Protein AF-A0A945CFK1-F1 (afdb_monomer_lite)

Foldseek 3Di:
DDAFDPVLVVLQVVQLVDKDFQAWLQDPVRHVCNVQLVVLLVQLLVCLPPNFPLQQVLLLLLLVVLCVVQFPLDLVRSLVLLVLFWDFPDPVLSVVSSVVSPVCVPPVPDPVNSVVNSVSPVNGIAGDPPDLSNCSNPPSSVVSVVLSCQSDRPPPQIETEMETECPRRDPVSCVSCLVVLPQWADDQRYIYGPVVLVVLQVVCQVVPPDQPAGTPRGLVSLVVQLRSQLNVVVVVVSDDSSSSNSSSSSSSCNGRNCSSVVSSNVVSD

Sequence (269 aa):
MNPPTVQALAEFESFAADTRILYDHTSPQGGEYGAVFERIREGLEQVGRDGCGCFSVCAVTAFREVLLDYVPADPSRHIQLLGQLGDFTHQDTKEAFERWLGSVHVDRGNPCLRREEESILATCWHPHPGSLLDYLFNDPAEVGRLLAERLRPGNGHSLRLIGHSLTGVPAAALRPFVDSLTVAYVRGADIHLLAPVLPVLEEWEADAVFIEGCAPVSLLGALLIHELTEMVLEESKIWDFLEAHIIACTLERCLKGHMLHVAVEDFFL

Secondary structure (DSSP, 8-state):
--PPPHHHHHHHHHH---EEEEEETTSTT--TTHHHHHHHHHHHHHHHHH--TTHHHHHHHHHHHHHHHHS-S-HHHHHHHHHHHEEES-HHHHHHHHHHHHHHTT-TT-HHHHHHHHHHHHHHEEEPTTSHHHHHHH-HHHHHHHHHHHHSTTSS---EEEEE--TT--HHHHHHHHHHT-SEEEETTEEEEETTHHHHHHHHHHH-S---SSS---HHHHHHHHHHHHHHHHHHT-S-HHHHHHHHHHHHHHHHTTHHHHHHHHHH-

pLDDT: mean 82.94, std 10.2, range [51.25, 94.56]

Radius of gyration: 18.73 Å; chains: 1; bounding box: 53×38×52 Å

Structure (mmCIF, N/CA/C/O backbone):
data_AF-A0A945CFK1-F1
#
_entry.id   AF-A0A945CFK1-F1
#
loop_
_atom_site.group_PDB
_atom_site.id
_atom_site.type_symbol
_atom_site.label_atom_id
_atom_site.label_alt_id
_atom_site.label_comp_id
_atom_site.label_asym_id
_atom_site.label_entity_id
_atom_site.label_seq_id
_atom_site.pdbx_PDB_ins_code
_atom_site.Cartn_x
_atom_site.Cartn_y
_atom_site.Cartn_z
_atom_site.occupancy
_atom_site.B_iso_or_equiv
_atom_site.auth_seq_id
_atom_site.auth_comp_id
_atom_site.auth_asym_id
_atom_site.auth_atom_id
_atom_site.pdbx_PDB_model_num
ATOM 1 N N . MET A 1 1 ? 11.785 -2.593 5.146 1.00 57.94 1 MET A N 1
ATOM 2 C CA . MET A 1 1 ? 11.275 -3.243 6.380 1.00 57.94 1 MET A CA 1
ATOM 3 C C . MET A 1 1 ? 10.363 -4.392 5.994 1.00 57.94 1 MET A C 1
ATOM 5 O O . MET A 1 1 ? 9.890 -4.386 4.868 1.00 57.94 1 MET A O 1
ATOM 9 N N . ASN A 1 2 ? 10.155 -5.380 6.866 1.00 66.44 2 ASN A N 1
ATOM 10 C CA . ASN A 1 2 ? 9.241 -6.492 6.582 1.00 66.44 2 ASN A CA 1
ATOM 11 C C . ASN A 1 2 ? 7.960 -6.296 7.390 1.00 66.44 2 ASN A C 1
ATOM 13 O O . ASN A 1 2 ? 8.098 -6.014 8.578 1.00 66.44 2 ASN A O 1
ATOM 17 N N . PRO A 1 3 ? 6.766 -6.490 6.810 1.00 71.44 3 PRO A N 1
ATOM 18 C CA . PRO A 1 3 ? 5.505 -6.441 7.555 1.00 71.44 3 PRO A CA 1
ATOM 19 C C . PRO A 1 3 ? 5.510 -7.424 8.744 1.00 71.44 3 PRO A C 1
ATOM 21 O O . PRO A 1 3 ? 6.261 -8.414 8.743 1.00 71.44 3 PRO A O 1
ATOM 24 N N . PRO A 1 4 ? 4.622 -7.240 9.731 1.00 85.44 4 PRO A N 1
ATOM 25 C CA . PRO A 1 4 ? 4.389 -8.240 10.757 1.00 85.44 4 PRO A CA 1
ATOM 26 C C . PRO A 1 4 ? 3.953 -9.573 10.134 1.00 85.44 4 PRO A C 1
ATOM 28 O O . PRO A 1 4 ? 3.155 -9.629 9.201 1.00 85.44 4 PRO A O 1
ATOM 31 N N . THR A 1 5 ? 4.461 -10.681 10.672 1.00 88.00 5 THR A N 1
ATOM 32 C CA . THR A 1 5 ? 4.047 -12.018 10.221 1.00 88.00 5 THR A CA 1
ATOM 33 C C . THR A 1 5 ? 2.607 -12.328 10.636 1.00 88.00 5 THR A C 1
ATOM 35 O O . THR A 1 5 ? 2.121 -11.812 11.639 1.00 88.00 5 THR A O 1
ATOM 38 N N . VAL A 1 6 ? 1.955 -13.279 9.958 1.00 87.00 6 VAL A N 1
ATOM 39 C CA . VAL A 1 6 ? 0.620 -13.783 10.350 1.00 87.00 6 VAL A CA 1
ATOM 40 C C . VAL A 1 6 ? 0.571 -14.211 11.824 1.00 87.00 6 VAL A C 1
ATOM 42 O O . VAL A 1 6 ? -0.427 -13.986 12.506 1.00 87.00 6 VAL A O 1
ATOM 45 N N . GLN A 1 7 ? 1.655 -14.801 12.338 1.00 90.06 7 GLN A N 1
ATOM 46 C CA . GLN A 1 7 ? 1.752 -15.175 13.748 1.00 90.06 7 GLN A CA 1
ATOM 47 C C . GLN A 1 7 ? 1.779 -13.944 14.663 1.00 90.06 7 GLN A C 1
ATOM 49 O O . GLN A 1 7 ? 1.073 -13.929 15.668 1.00 90.06 7 GLN A O 1
ATOM 54 N N . ALA A 1 8 ? 2.556 -12.919 14.306 1.00 90.69 8 ALA A N 1
ATOM 55 C CA . ALA A 1 8 ? 2.616 -11.665 15.052 1.00 90.69 8 ALA A CA 1
ATOM 56 C C . ALA A 1 8 ? 1.263 -10.938 15.063 1.00 90.69 8 ALA A C 1
ATOM 58 O O . ALA A 1 8 ? 0.840 -10.462 16.113 1.00 90.69 8 ALA A O 1
ATOM 59 N N . LEU A 1 9 ? 0.557 -10.910 13.926 1.00 91.31 9 LEU A N 1
ATOM 60 C CA . LEU A 1 9 ? -0.789 -10.338 13.832 1.00 91.31 9 LEU A CA 1
ATOM 61 C C . LEU A 1 9 ? -1.770 -11.070 14.757 1.00 91.31 9 LEU A C 1
ATOM 63 O O . LEU A 1 9 ? -2.476 -10.439 15.538 1.00 91.31 9 LEU A O 1
ATOM 67 N N . ALA A 1 10 ? -1.774 -12.406 14.724 1.00 90.56 10 ALA A N 1
ATOM 68 C CA . ALA A 1 10 ? -2.647 -13.209 15.577 1.00 90.56 10 ALA A CA 1
ATOM 69 C C . ALA A 1 10 ? -2.343 -13.026 17.075 1.00 90.56 10 ALA A C 1
ATOM 71 O O . ALA A 1 10 ? -3.263 -12.972 17.891 1.00 90.56 10 ALA A O 1
ATOM 72 N N . GLU A 1 11 ? -1.062 -12.926 17.440 1.00 91.56 11 GLU A N 1
ATOM 73 C CA . GLU A 1 11 ? -0.645 -12.647 18.813 1.00 91.56 11 GLU A CA 1
ATOM 74 C C . GLU A 1 11 ? -1.126 -11.263 19.258 1.00 91.56 11 GLU A C 1
ATOM 76 O O . GLU A 1 11 ? -1.797 -11.156 20.284 1.00 91.56 11 GLU A O 1
ATOM 81 N N . PHE A 1 12 ? -0.866 -10.224 18.462 1.00 92.00 12 PHE A N 1
ATOM 82 C CA . PHE A 1 12 ? -1.321 -8.863 18.738 1.00 92.00 12 PHE A CA 1
ATOM 83 C C . PHE A 1 12 ? -2.839 -8.784 18.926 1.00 92.00 12 PHE A C 1
ATOM 85 O O . PHE A 1 12 ? -3.305 -8.282 19.949 1.00 92.00 12 PHE A O 1
ATOM 92 N N . GLU A 1 13 ? -3.615 -9.335 17.993 1.00 90.06 13 GLU A N 1
ATOM 93 C CA . GLU A 1 13 ? -5.080 -9.308 18.054 1.00 90.06 13 GLU A CA 1
ATOM 94 C C . GLU A 1 13 ? -5.641 -10.041 19.278 1.00 90.06 13 GLU A C 1
ATOM 96 O O . GLU A 1 13 ? -6.695 -9.671 19.789 1.00 90.06 13 GLU A O 1
ATOM 101 N N . SER A 1 14 ? -4.937 -11.056 19.788 1.00 90.25 14 SER A N 1
ATOM 102 C CA . SER A 1 14 ? -5.347 -11.744 21.017 1.00 90.25 14 SER A CA 1
ATOM 103 C C . SER A 1 14 ? -5.225 -10.863 22.267 1.00 90.25 14 SER A C 1
ATOM 105 O O . SER A 1 14 ? -5.959 -11.069 23.236 1.00 90.25 14 SER A O 1
ATOM 107 N N . PHE A 1 15 ? -4.329 -9.870 22.240 1.00 87.94 15 PHE A N 1
ATOM 108 C CA . PHE A 1 15 ? -4.145 -8.891 23.313 1.00 87.94 15 PHE A CA 1
ATOM 109 C C . PHE A 1 15 ? -4.973 -7.621 23.106 1.00 87.94 15 PHE A C 1
ATOM 111 O O . PHE A 1 15 ? -5.411 -7.023 24.089 1.00 87.94 15 PHE A O 1
ATOM 118 N N . ALA A 1 16 ? -5.212 -7.217 21.857 1.00 82.44 16 ALA A N 1
ATOM 119 C CA . ALA A 1 16 ? -5.990 -6.036 21.485 1.00 82.44 16 ALA A CA 1
ATOM 120 C C . ALA A 1 16 ? -7.508 -6.269 21.654 1.00 82.44 16 ALA A C 1
ATOM 122 O O . ALA A 1 16 ? -8.290 -6.122 20.720 1.00 82.44 16 ALA A O 1
ATOM 123 N N . ALA A 1 17 ? -7.943 -6.651 22.861 1.00 65.00 17 ALA A N 1
ATOM 124 C CA . ALA A 1 17 ? -9.331 -7.014 23.160 1.00 65.00 17 ALA A CA 1
ATOM 125 C C . ALA A 1 17 ? -10.344 -5.877 22.897 1.00 65.00 17 ALA A C 1
ATOM 127 O O . ALA A 1 17 ? -11.513 -6.151 22.623 1.00 65.00 17 ALA A O 1
ATOM 128 N N . ASP A 1 18 ? -9.896 -4.618 22.925 1.00 78.94 18 ASP A N 1
ATOM 129 C CA . ASP A 1 18 ? -10.698 -3.443 22.575 1.00 78.94 18 ASP A CA 1
ATOM 130 C C . ASP A 1 18 ? -10.556 -3.108 21.080 1.00 78.94 18 ASP A C 1
ATOM 132 O O . ASP A 1 18 ? -9.810 -2.205 20.680 1.00 78.94 18 ASP A O 1
ATOM 136 N N . THR A 1 19 ? -11.299 -3.848 20.251 1.00 87.81 19 THR A N 1
ATOM 137 C CA . THR A 1 19 ? -11.482 -3.557 18.820 1.00 87.81 19 THR A CA 1
ATOM 138 C C . THR A 1 19 ? -12.755 -2.757 18.574 1.00 87.81 19 THR A C 1
ATOM 140 O O . THR A 1 19 ? -13.798 -2.986 19.193 1.00 87.81 19 THR A O 1
ATOM 143 N N . ARG A 1 20 ? -12.700 -1.822 17.622 1.00 91.19 20 ARG A N 1
ATOM 144 C CA . ARG A 1 20 ? -13.860 -1.036 17.189 1.00 91.19 20 ARG A CA 1
ATOM 145 C C . ARG A 1 20 ? -13.983 -1.054 15.674 1.00 91.19 20 ARG A C 1
ATOM 147 O O . ARG A 1 20 ? -13.022 -0.770 14.970 1.00 91.19 20 ARG A O 1
ATOM 154 N N . ILE A 1 21 ? -15.185 -1.316 15.167 1.00 91.50 21 ILE A N 1
ATOM 155 C CA . ILE A 1 21 ? -15.490 -1.117 13.746 1.00 91.50 21 ILE A CA 1
ATOM 156 C C . ILE A 1 21 ? -15.621 0.390 13.508 1.00 91.50 21 ILE A C 1
ATOM 158 O O . ILE A 1 21 ? -16.546 1.035 14.005 1.00 91.50 21 ILE A O 1
ATOM 162 N N . LEU A 1 22 ? -14.652 0.948 12.792 1.00 91.44 22 LEU A N 1
ATOM 163 C CA . LEU A 1 22 ? -14.549 2.366 12.452 1.00 91.44 22 LEU A CA 1
ATOM 164 C C . LEU A 1 22 ? -15.285 2.688 11.147 1.00 91.44 22 LEU A C 1
ATOM 166 O O . LEU A 1 22 ? -15.865 3.767 11.013 1.00 91.44 22 LEU A O 1
ATOM 170 N N . TYR A 1 23 ? -15.302 1.726 10.224 1.00 92.44 23 TYR A N 1
ATOM 171 C CA . TYR A 1 23 ? -16.049 1.777 8.973 1.00 92.44 23 TYR A CA 1
ATOM 172 C C . TYR A 1 23 ? -16.624 0.404 8.636 1.00 92.44 23 TYR A C 1
ATOM 174 O O . TYR A 1 23 ? -15.958 -0.611 8.840 1.00 92.44 23 TYR A O 1
ATOM 182 N N . ASP A 1 24 ? -17.839 0.385 8.090 1.00 90.44 24 ASP A N 1
ATOM 183 C CA . ASP A 1 24 ? -18.456 -0.811 7.518 1.00 90.44 24 ASP A CA 1
ATOM 184 C C . ASP A 1 24 ? -19.203 -0.441 6.238 1.00 90.44 24 ASP A C 1
ATOM 186 O O . ASP A 1 24 ? -20.223 0.252 6.273 1.00 90.44 24 ASP A O 1
ATOM 190 N N . HIS A 1 25 ? -18.691 -0.942 5.117 1.00 84.31 25 HIS A N 1
ATOM 191 C CA . HIS A 1 25 ? -19.239 -0.764 3.778 1.00 84.31 25 HIS A CA 1
ATOM 192 C C . HIS A 1 25 ? -20.697 -1.221 3.632 1.00 84.31 25 HIS A C 1
ATOM 194 O O . HIS A 1 25 ? -21.434 -0.720 2.784 1.00 84.31 25 HIS A O 1
ATOM 200 N N . THR A 1 26 ? -21.132 -2.183 4.447 1.00 82.31 26 THR A N 1
ATOM 201 C CA . THR A 1 26 ? -22.491 -2.738 4.392 1.00 82.31 26 THR A CA 1
ATOM 202 C C . THR A 1 26 ? -23.501 -1.925 5.205 1.00 82.31 26 THR A C 1
ATOM 204 O O . THR A 1 26 ? -24.710 -2.139 5.091 1.00 82.31 26 THR A O 1
ATOM 207 N N . SER A 1 27 ? -23.027 -0.971 6.013 1.00 80.44 27 SER A N 1
ATOM 208 C CA . SER A 1 27 ? -23.863 -0.137 6.870 1.00 80.44 27 SER A CA 1
ATOM 209 C C . SER A 1 27 ? -24.257 1.172 6.171 1.00 80.44 27 SER A C 1
ATOM 211 O O . SER A 1 27 ? -23.379 1.893 5.699 1.00 80.44 27 SER A O 1
ATOM 213 N N . PRO A 1 28 ? -25.544 1.577 6.187 1.00 63.44 28 PRO A N 1
ATOM 214 C CA . PRO A 1 28 ? -26.011 2.819 5.557 1.00 63.44 28 PRO A CA 1
ATOM 215 C C . PRO A 1 28 ? -25.351 4.104 6.076 1.00 63.44 28 PRO A C 1
ATOM 217 O O . PRO A 1 28 ? -25.440 5.141 5.429 1.00 63.44 28 PRO A O 1
ATOM 220 N N . GLN A 1 29 ? -24.748 4.061 7.268 1.00 64.50 29 GLN A N 1
ATOM 221 C CA . GLN A 1 29 ? -24.073 5.210 7.878 1.00 64.50 29 GLN A CA 1
ATOM 222 C C . GLN A 1 29 ? -22.547 5.143 7.741 1.00 64.50 29 GLN A C 1
ATOM 224 O O . GLN A 1 29 ? -21.881 6.087 8.147 1.00 64.50 29 GLN A O 1
ATOM 229 N N . GLY A 1 30 ? -21.981 4.040 7.230 1.00 66.38 30 GLY A N 1
ATOM 230 C CA . GLY A 1 30 ? -20.536 3.868 7.040 1.00 66.38 30 GLY A CA 1
ATOM 231 C C . GLY A 1 30 ? -19.682 3.944 8.314 1.00 66.38 30 GLY A C 1
ATOM 232 O O . GLY A 1 30 ? -18.469 3.855 8.222 1.00 66.38 30 GLY A O 1
ATOM 233 N N . GLY A 1 31 ? -20.266 4.104 9.505 1.00 78.50 31 GLY A N 1
ATOM 234 C CA . GLY A 1 31 ? -19.511 4.329 10.742 1.00 78.50 31 GLY A CA 1
ATOM 235 C C . GLY A 1 31 ? -18.872 5.723 10.824 1.00 78.50 31 GLY A C 1
ATOM 236 O O . GLY A 1 31 ? -19.142 6.607 10.016 1.00 78.50 31 GLY A O 1
ATOM 237 N N . GLU A 1 32 ? -18.014 5.928 11.826 1.00 84.94 32 GLU A N 1
ATOM 238 C CA . GLU A 1 32 ? -17.337 7.215 12.084 1.00 84.94 32 GLU A CA 1
ATOM 239 C C . GLU A 1 32 ? -16.444 7.659 10.911 1.00 84.94 32 GLU A C 1
ATOM 241 O O . GLU A 1 32 ? -16.263 8.853 10.684 1.00 84.94 32 GLU A O 1
ATOM 246 N N . TYR A 1 33 ? -15.958 6.704 10.112 1.00 88.31 33 TYR A N 1
ATOM 247 C CA . TYR A 1 33 ? -15.040 6.945 8.997 1.00 88.31 33 TYR A CA 1
ATOM 248 C C . TYR A 1 33 ? -15.729 6.941 7.628 1.00 88.31 33 TYR A C 1
ATOM 250 O O . TYR A 1 33 ? -15.050 7.034 6.606 1.00 88.31 33 TYR A O 1
ATOM 258 N N . GLY A 1 34 ? -17.067 6.907 7.575 1.00 87.69 34 GLY A N 1
ATOM 259 C CA . GLY A 1 34 ? -17.816 6.954 6.313 1.00 87.69 34 GLY A CA 1
ATOM 260 C C . GLY A 1 34 ? -17.422 8.144 5.431 1.00 87.69 34 GLY A C 1
ATOM 261 O O . GLY A 1 34 ? -17.116 7.974 4.255 1.00 87.69 34 GLY A O 1
ATOM 262 N N . ALA A 1 35 ? -17.310 9.340 6.018 1.00 87.94 35 ALA A N 1
ATOM 263 C CA . ALA A 1 35 ? -16.893 10.541 5.291 1.00 87.94 35 ALA A CA 1
ATOM 264 C C . ALA A 1 35 ? -15.437 10.484 4.787 1.00 87.94 35 ALA A C 1
ATOM 266 O O . ALA A 1 35 ? -15.114 11.109 3.779 1.00 87.94 35 ALA A O 1
ATOM 267 N N . VAL A 1 36 ? -14.549 9.753 5.472 1.00 89.38 36 VAL A N 1
ATOM 268 C CA . VAL A 1 36 ? -13.162 9.554 5.020 1.00 89.38 36 VAL A CA 1
ATOM 269 C C . VAL A 1 36 ? -13.152 8.692 3.761 1.00 89.38 36 VAL A C 1
ATOM 271 O O . VAL A 1 36 ? -12.562 9.097 2.763 1.00 89.38 36 VAL A O 1
ATOM 274 N N . PHE A 1 37 ? -13.855 7.558 3.777 1.00 89.88 37 PHE A N 1
ATOM 275 C CA . PHE A 1 37 ? -13.934 6.661 2.622 1.00 89.88 37 PHE A CA 1
ATOM 276 C C . PHE A 1 37 ? -14.648 7.288 1.423 1.00 89.88 37 PHE A C 1
ATOM 278 O O . PHE A 1 37 ? -14.202 7.092 0.294 1.00 89.88 37 PHE A O 1
ATOM 285 N N . GLU A 1 38 ? -15.685 8.101 1.640 1.00 88.94 38 GLU A N 1
ATOM 286 C CA . GLU A 1 38 ? -16.306 8.857 0.546 1.00 88.94 38 GLU A CA 1
ATOM 287 C C . GLU A 1 38 ? -15.331 9.854 -0.090 1.00 88.94 38 GLU A C 1
ATOM 289 O O . GLU A 1 38 ? -15.226 9.899 -1.313 1.00 88.94 38 GLU A O 1
ATOM 294 N N . ARG A 1 39 ? -14.539 10.585 0.709 1.00 89.69 39 ARG A N 1
ATOM 295 C CA . ARG A 1 39 ? -13.503 11.485 0.171 1.00 89.69 39 ARG A CA 1
ATOM 296 C C . ARG A 1 39 ? -12.419 10.739 -0.604 1.00 89.69 39 ARG A C 1
ATOM 298 O O . AR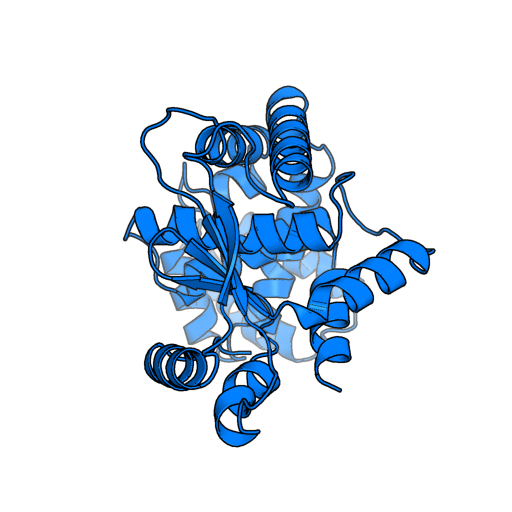G A 1 39 ? -11.989 11.218 -1.650 1.00 89.69 39 ARG A O 1
ATOM 305 N N . ILE A 1 40 ? -11.985 9.574 -0.114 1.00 90.75 40 ILE A N 1
ATOM 306 C CA . ILE A 1 40 ? -11.036 8.711 -0.835 1.00 90.75 40 ILE A CA 1
ATOM 307 C C . ILE A 1 40 ? -11.636 8.299 -2.182 1.00 90.75 40 ILE A C 1
ATOM 309 O O . ILE A 1 40 ? -10.996 8.475 -3.217 1.00 90.75 40 ILE A O 1
ATOM 313 N N . ARG A 1 41 ? -12.880 7.804 -2.185 1.00 90.50 41 ARG A N 1
ATOM 314 C CA . ARG A 1 41 ? -13.587 7.392 -3.403 1.00 90.50 41 ARG A CA 1
ATOM 315 C C . ARG A 1 41 ? -13.699 8.545 -4.398 1.00 90.50 41 ARG A C 1
ATOM 317 O O . ARG A 1 41 ? -13.341 8.370 -5.556 1.00 90.50 41 ARG A O 1
ATOM 324 N N . GLU A 1 42 ? -14.148 9.720 -3.966 1.00 88.19 42 GLU A N 1
ATOM 325 C CA . GLU A 1 42 ? -14.255 10.911 -4.819 1.00 88.19 42 GLU A CA 1
ATOM 326 C C . GLU A 1 42 ? -12.899 11.329 -5.403 1.00 88.19 42 GLU A C 1
ATOM 328 O O . GLU A 1 42 ? -12.816 11.644 -6.593 1.00 88.19 42 GLU A O 1
ATOM 333 N N . GLY A 1 43 ? -11.834 11.286 -4.595 1.00 85.88 43 GLY A N 1
ATOM 334 C CA . GLY A 1 43 ? -10.468 11.562 -5.038 1.00 85.88 43 GLY A CA 1
ATOM 335 C C . GLY A 1 43 ? -9.978 10.569 -6.094 1.00 85.88 43 GLY A C 1
ATOM 336 O O . GLY A 1 43 ? -9.438 10.976 -7.122 1.00 85.88 43 GLY A O 1
ATOM 337 N N . LEU A 1 44 ? -10.224 9.274 -5.892 1.00 87.81 44 LEU A N 1
ATOM 338 C CA . LEU A 1 44 ? -9.881 8.222 -6.853 1.00 87.81 44 LEU A CA 1
ATOM 339 C C . LEU A 1 44 ? -10.704 8.326 -8.143 1.00 87.81 44 LEU A C 1
ATOM 341 O O . LEU A 1 44 ? -10.155 8.194 -9.234 1.00 87.81 44 LEU A O 1
ATOM 345 N N . GLU A 1 45 ? -11.999 8.638 -8.055 1.00 87.12 45 GLU A N 1
ATOM 346 C CA . GLU A 1 45 ? -12.834 8.893 -9.235 1.00 87.12 45 GLU A CA 1
ATOM 347 C C . GLU A 1 45 ? -12.366 10.123 -10.012 1.00 87.12 45 GLU A C 1
ATOM 349 O O . GLU A 1 45 ? -12.453 10.149 -11.238 1.00 87.12 45 GLU A O 1
ATOM 354 N N . GLN A 1 46 ? -11.873 11.145 -9.312 1.00 84.31 46 GLN A N 1
ATOM 355 C CA . GLN A 1 46 ? -11.304 12.333 -9.931 1.00 84.31 46 GLN A CA 1
ATOM 356 C C . GLN A 1 46 ? -10.019 11.995 -10.698 1.00 84.31 46 GLN A C 1
ATOM 358 O O . GLN A 1 46 ? -9.907 12.366 -11.867 1.00 84.31 46 GLN A O 1
ATOM 363 N N . VAL A 1 47 ? -9.109 11.220 -10.096 1.00 81.88 47 VAL A N 1
ATOM 364 C CA . VAL A 1 47 ? -7.939 10.658 -10.799 1.00 81.88 47 VAL A CA 1
ATOM 365 C C . VAL A 1 47 ? -8.389 9.810 -11.995 1.00 81.88 47 VAL A C 1
ATOM 367 O O . VAL A 1 47 ? -7.817 9.918 -13.074 1.00 81.88 47 VAL A O 1
ATOM 370 N N . GLY A 1 48 ? -9.461 9.029 -11.844 1.00 78.44 48 GLY A N 1
ATOM 371 C CA . GLY A 1 48 ? -10.013 8.183 -12.901 1.00 78.44 48 GLY A CA 1
ATOM 372 C C . GLY A 1 48 ? -10.676 8.912 -14.073 1.00 78.44 48 GLY A C 1
ATOM 373 O O . GLY A 1 48 ? -10.839 8.318 -15.142 1.00 78.44 48 GLY A O 1
ATOM 374 N N . ARG A 1 49 ? -11.070 10.180 -13.899 1.00 81.06 49 ARG A N 1
ATOM 375 C CA . ARG A 1 49 ? -11.642 11.021 -14.965 1.00 81.06 49 ARG A CA 1
ATOM 376 C C . ARG A 1 49 ? -10.587 11.851 -15.675 1.00 81.06 49 ARG A C 1
ATOM 378 O O . ARG A 1 49 ? -10.553 11.868 -16.903 1.00 81.06 49 ARG A O 1
ATOM 385 N N . ASP A 1 50 ? -9.751 12.525 -14.896 1.00 76.62 50 ASP A N 1
ATOM 386 C CA . ASP A 1 50 ? -8.897 13.598 -15.407 1.00 76.62 50 ASP A CA 1
ATOM 387 C C . ASP A 1 50 ? -7.433 13.152 -15.546 1.00 76.62 50 ASP A C 1
ATOM 389 O O . ASP A 1 50 ? -6.611 13.863 -16.129 1.00 76.62 50 ASP A O 1
ATOM 393 N N . GLY A 1 51 ? -7.104 11.963 -15.028 1.00 68.38 51 GLY A N 1
ATOM 394 C CA . GLY A 1 51 ? -5.731 11.536 -14.803 1.00 68.38 51 GLY A CA 1
ATOM 395 C C . GLY A 1 51 ? -5.032 12.411 -13.756 1.00 68.38 51 GLY A C 1
ATOM 396 O O . GLY A 1 51 ? -5.580 13.377 -13.227 1.00 68.38 51 GLY A O 1
ATOM 397 N N . CYS A 1 52 ? -3.772 12.100 -13.471 1.00 67.81 52 CYS A N 1
ATOM 398 C CA . CYS A 1 52 ? -2.854 13.052 -12.846 1.00 67.81 52 CYS A CA 1
ATOM 399 C C . CYS A 1 52 ? -1.634 13.130 -13.747 1.00 67.81 52 CYS A C 1
ATOM 401 O O . CYS A 1 52 ? -0.897 12.152 -13.854 1.00 67.81 52 CYS A O 1
ATOM 403 N N . GLY A 1 53 ? -1.389 14.280 -14.383 1.00 57.97 53 GLY A N 1
ATOM 404 C CA . GLY A 1 53 ? -0.196 14.463 -15.231 1.00 57.97 53 GLY A CA 1
ATOM 405 C C . GLY A 1 53 ? 1.130 14.268 -14.476 1.00 57.97 53 GLY A C 1
ATOM 406 O O . GLY A 1 53 ? 2.174 14.041 -15.070 1.00 57.97 53 GLY A O 1
ATOM 407 N N . CYS A 1 54 ? 1.043 14.325 -13.154 1.00 61.06 54 CYS A N 1
ATOM 408 C CA . CYS A 1 54 ? 2.034 14.013 -12.139 1.00 61.06 54 CYS A CA 1
ATOM 409 C C . CYS A 1 54 ? 2.363 12.517 -12.028 1.00 61.06 54 CYS A C 1
ATOM 411 O O . CYS A 1 54 ? 3.518 12.151 -11.851 1.00 61.06 54 CYS A O 1
ATOM 413 N N . PHE A 1 55 ? 1.340 11.656 -12.082 1.00 67.88 55 PHE A N 1
ATOM 414 C CA . PHE A 1 55 ? 1.439 10.277 -11.601 1.00 67.88 55 PHE A CA 1
ATOM 415 C C . PHE A 1 55 ? 2.412 9.442 -12.417 1.00 67.88 55 PHE A C 1
ATOM 417 O O . PHE A 1 55 ? 3.220 8.751 -11.823 1.00 67.88 55 PHE A O 1
ATOM 424 N N . SER A 1 56 ? 2.379 9.514 -13.749 1.00 60.62 56 SER A N 1
ATOM 425 C CA . SER A 1 56 ? 3.227 8.651 -14.582 1.00 60.62 56 SER A CA 1
ATOM 426 C C . SER A 1 56 ? 4.715 8.989 -14.461 1.00 6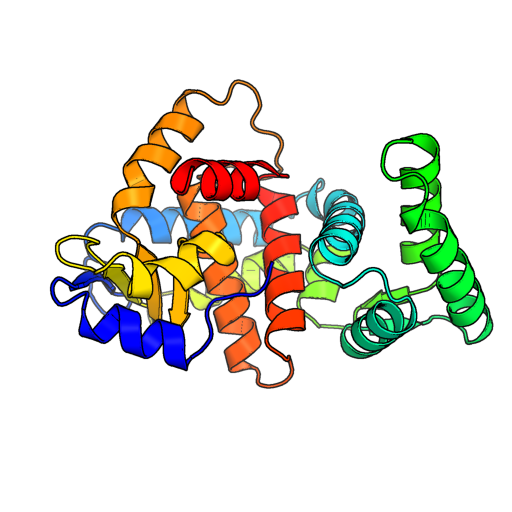0.62 56 SER A C 1
ATOM 428 O O . SER A 1 56 ? 5.551 8.092 -14.387 1.00 60.62 56 SER A O 1
ATOM 430 N N . VAL A 1 57 ? 5.057 10.281 -14.375 1.00 61.62 57 VAL A N 1
ATOM 431 C CA . VAL A 1 57 ? 6.440 10.732 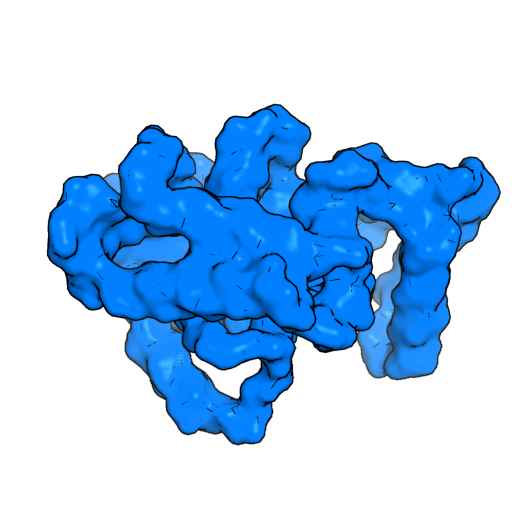-14.141 1.00 61.62 57 VAL A CA 1
ATOM 432 C C . VAL A 1 57 ? 6.881 10.384 -12.718 1.00 61.62 57 VAL A C 1
ATOM 434 O O . VAL A 1 57 ? 8.009 9.942 -12.521 1.00 61.62 57 VAL A O 1
ATOM 437 N N . CYS A 1 58 ? 5.986 10.512 -11.735 1.00 74.12 58 CYS A N 1
ATOM 438 C CA . CYS A 1 58 ? 6.255 10.109 -10.359 1.00 74.12 58 CYS A CA 1
ATOM 439 C C . CYS A 1 58 ? 6.343 8.586 -10.184 1.00 74.12 58 CYS A C 1
ATOM 441 O O . CYS A 1 58 ? 7.087 8.144 -9.318 1.00 74.12 58 CYS A O 1
ATOM 443 N N . ALA A 1 59 ? 5.643 7.781 -10.987 1.00 85.31 59 ALA A N 1
ATOM 444 C CA . ALA A 1 59 ? 5.519 6.340 -10.777 1.00 85.31 59 ALA A CA 1
ATOM 445 C C . ALA A 1 59 ? 6.837 5.594 -10.989 1.00 85.31 59 ALA A C 1
ATOM 447 O O . ALA A 1 59 ? 7.172 4.730 -10.185 1.00 85.31 59 ALA A O 1
ATOM 448 N N . VAL A 1 60 ? 7.618 5.948 -12.016 1.00 86.69 60 VAL A N 1
ATOM 449 C CA . VAL A 1 60 ? 8.925 5.311 -12.261 1.00 86.69 60 VAL A CA 1
ATOM 450 C C . VAL A 1 60 ? 9.916 5.658 -11.149 1.00 86.69 60 VAL A C 1
ATOM 452 O O . VAL A 1 60 ? 10.582 4.768 -10.619 1.00 86.69 60 VAL A O 1
ATOM 455 N N . THR A 1 61 ? 9.987 6.936 -10.762 1.00 85.75 61 THR A N 1
ATOM 456 C CA . THR A 1 61 ? 10.833 7.399 -9.651 1.00 85.75 61 THR A CA 1
ATOM 457 C C . THR A 1 61 ? 10.423 6.740 -8.337 1.00 85.75 61 THR A C 1
ATOM 459 O O . THR A 1 61 ? 11.262 6.142 -7.664 1.00 85.75 61 THR A O 1
ATOM 462 N N . ALA A 1 62 ? 9.128 6.771 -8.009 1.00 87.94 62 ALA A N 1
ATOM 463 C CA . ALA A 1 62 ? 8.576 6.154 -6.811 1.00 87.94 62 ALA A CA 1
ATOM 464 C C . ALA A 1 62 ? 8.873 4.654 -6.780 1.00 87.94 62 ALA A C 1
ATOM 466 O O . ALA A 1 62 ? 9.401 4.162 -5.788 1.00 87.94 62 ALA A O 1
ATOM 467 N N . PHE A 1 63 ? 8.618 3.939 -7.878 1.00 91.12 63 PHE A N 1
ATOM 468 C CA . PHE A 1 63 ? 8.876 2.506 -7.972 1.00 91.12 63 PHE A CA 1
ATOM 469 C C . PHE A 1 63 ? 10.358 2.183 -7.779 1.00 91.12 63 PHE A C 1
ATOM 471 O O . PHE A 1 63 ? 10.690 1.295 -6.996 1.00 91.12 63 PHE A O 1
ATOM 478 N N . ARG A 1 64 ? 11.267 2.934 -8.417 1.00 87.69 64 ARG A N 1
ATOM 479 C CA . ARG A 1 64 ? 12.718 2.789 -8.204 1.00 87.69 64 ARG A CA 1
ATOM 480 C C . ARG A 1 64 ? 13.065 2.933 -6.725 1.00 87.69 64 ARG A C 1
ATOM 482 O O . ARG A 1 64 ? 13.811 2.119 -6.188 1.00 87.69 64 ARG A O 1
ATOM 489 N N . GLU A 1 65 ? 12.585 3.986 -6.078 1.00 86.69 65 GLU A N 1
ATOM 490 C CA . GLU A 1 65 ? 12.898 4.231 -4.672 1.00 86.69 65 GLU A CA 1
ATOM 491 C C . GLU A 1 65 ? 12.323 3.132 -3.775 1.00 86.69 65 GLU A C 1
ATOM 493 O O . GLU A 1 65 ? 13.027 2.649 -2.894 1.00 86.69 65 GLU A O 1
ATOM 498 N N . VAL A 1 66 ? 11.096 2.671 -4.034 1.00 89.69 66 VAL A N 1
ATOM 499 C CA . VAL A 1 66 ? 10.479 1.570 -3.277 1.00 89.69 66 VAL A CA 1
ATOM 500 C C . VAL A 1 66 ? 11.291 0.291 -3.447 1.00 89.69 66 VAL A C 1
ATOM 502 O O . VAL A 1 66 ? 11.612 -0.366 -2.460 1.00 89.69 66 VAL A O 1
ATOM 505 N N . LEU A 1 67 ? 11.697 -0.046 -4.673 1.00 88.19 67 LEU A N 1
ATOM 506 C CA . LEU A 1 67 ? 12.562 -1.201 -4.914 1.00 88.19 67 LEU A CA 1
ATOM 507 C C . LEU A 1 67 ? 13.827 -1.133 -4.054 1.00 88.19 67 LEU A C 1
ATOM 509 O O . LEU A 1 67 ? 14.171 -2.105 -3.391 1.00 88.19 67 LEU A O 1
ATOM 513 N N . LEU A 1 68 ? 14.484 0.024 -4.009 1.00 84.44 68 LEU A N 1
ATOM 514 C CA . LEU A 1 68 ? 15.718 0.199 -3.246 1.00 84.44 68 LEU A CA 1
ATOM 515 C C . LEU A 1 68 ? 15.514 0.201 -1.725 1.00 84.44 68 LEU A C 1
ATOM 517 O O . LEU A 1 68 ? 16.457 -0.115 -0.992 1.00 84.44 68 LEU A O 1
ATOM 521 N N . ASP A 1 69 ? 14.341 0.582 -1.234 1.00 84.00 69 ASP A N 1
ATOM 522 C CA . ASP A 1 69 ? 14.059 0.641 0.203 1.00 84.00 69 ASP A CA 1
ATOM 523 C C . ASP A 1 69 ? 13.603 -0.711 0.766 1.00 84.00 69 ASP A C 1
ATOM 525 O O . ASP A 1 69 ? 13.906 -1.044 1.917 1.00 84.00 69 ASP A O 1
ATOM 529 N N . TYR A 1 70 ? 12.910 -1.517 -0.045 1.00 84.12 70 TYR A N 1
ATOM 530 C CA . TYR A 1 70 ? 12.283 -2.760 0.411 1.00 84.12 70 TYR A CA 1
ATOM 531 C C . TYR A 1 70 ? 12.967 -4.029 -0.092 1.00 84.12 70 TYR A C 1
ATOM 533 O O . TYR A 1 70 ? 12.900 -5.059 0.583 1.00 84.12 70 TYR A O 1
ATOM 541 N N . VAL A 1 71 ? 13.668 -3.986 -1.225 1.00 84.88 71 VAL A N 1
ATOM 542 C CA . VAL A 1 71 ? 14.386 -5.153 -1.743 1.00 84.88 71 VAL A CA 1
ATOM 543 C C . VAL A 1 71 ? 15.824 -5.137 -1.217 1.00 84.88 71 VAL A C 1
ATOM 545 O O . VAL A 1 71 ? 16.517 -4.124 -1.336 1.00 84.88 71 VAL A O 1
ATOM 548 N N . PRO A 1 72 ? 16.326 -6.249 -0.641 1.00 81.69 72 PRO A N 1
ATOM 549 C CA . PRO A 1 72 ? 17.718 -6.335 -0.215 1.00 81.69 72 PRO A CA 1
ATOM 550 C C . PRO A 1 72 ? 18.674 -5.982 -1.352 1.00 81.69 72 PRO A C 1
ATOM 552 O O . PRO A 1 72 ? 18.415 -6.347 -2.497 1.00 81.69 72 PRO A O 1
ATOM 555 N N . ALA A 1 73 ? 19.822 -5.384 -1.020 1.00 77.38 73 ALA A N 1
ATOM 556 C CA . ALA A 1 73 ? 20.891 -4.982 -1.947 1.00 77.38 73 ALA A CA 1
ATOM 557 C C . ALA A 1 73 ? 21.595 -6.146 -2.694 1.00 77.38 73 ALA A C 1
ATOM 559 O O . ALA A 1 73 ? 22.756 -6.042 -3.081 1.00 77.38 73 ALA A O 1
ATOM 560 N N . ASP A 1 74 ? 20.912 -7.275 -2.869 1.00 82.44 74 ASP A N 1
ATOM 561 C CA . ASP A 1 74 ? 21.273 -8.379 -3.743 1.00 82.44 74 ASP A CA 1
ATOM 562 C C . ASP A 1 74 ? 20.660 -8.137 -5.137 1.00 82.44 74 ASP A C 1
ATOM 564 O O . ASP A 1 74 ? 19.427 -8.140 -5.280 1.00 82.44 74 ASP A O 1
ATOM 568 N N . PRO A 1 75 ? 21.487 -7.954 -6.182 1.00 80.81 75 PRO A N 1
ATOM 569 C CA . PRO A 1 75 ? 21.005 -7.796 -7.550 1.00 80.81 75 PRO A CA 1
ATOM 570 C C . PRO A 1 75 ? 20.117 -8.953 -8.018 1.00 80.81 75 PRO A C 1
ATOM 572 O O . PRO A 1 75 ? 19.148 -8.735 -8.741 1.00 80.81 75 PRO A O 1
ATOM 575 N N . SER A 1 76 ? 20.387 -10.178 -7.560 1.00 83.56 76 SER A N 1
ATOM 576 C CA . SER A 1 76 ? 19.621 -11.369 -7.950 1.00 83.56 76 SER A CA 1
ATOM 577 C C . SER A 1 76 ? 18.169 -11.276 -7.483 1.00 83.56 76 SER A C 1
ATOM 579 O O . SER A 1 76 ? 17.259 -11.679 -8.203 1.00 83.56 76 SER A O 1
ATOM 581 N N . ARG A 1 77 ? 17.945 -10.708 -6.290 1.00 85.31 77 ARG A N 1
ATOM 582 C CA . ARG A 1 77 ? 16.606 -10.502 -5.723 1.00 85.31 77 ARG A CA 1
ATOM 583 C C . ARG A 1 77 ? 15.833 -9.425 -6.464 1.00 85.31 77 ARG A C 1
ATOM 585 O O . ARG A 1 77 ? 14.665 -9.637 -6.767 1.00 85.31 77 ARG A O 1
ATOM 592 N N . HIS A 1 78 ? 16.492 -8.324 -6.810 1.00 86.12 78 HIS A N 1
ATOM 593 C CA . HIS A 1 78 ? 15.886 -7.271 -7.622 1.00 86.12 78 HIS A CA 1
ATOM 594 C C . HIS A 1 78 ? 15.470 -7.791 -8.998 1.00 86.12 78 HIS A C 1
ATOM 596 O O . HIS A 1 78 ? 14.348 -7.560 -9.431 1.00 86.12 78 HIS A O 1
ATOM 602 N N . ILE A 1 79 ? 16.348 -8.536 -9.671 1.00 85.50 79 ILE A N 1
ATOM 603 C CA . ILE A 1 79 ? 16.047 -9.144 -10.970 1.00 85.50 79 ILE A CA 1
ATOM 604 C C . ILE A 1 79 ? 14.897 -10.140 -10.880 1.00 85.50 79 ILE A C 1
ATOM 606 O O . ILE A 1 79 ? 14.044 -10.158 -11.765 1.00 85.50 79 ILE A O 1
ATOM 610 N N . GLN A 1 80 ? 14.886 -10.979 -9.842 1.00 88.31 80 GLN A N 1
ATOM 611 C CA . GLN A 1 80 ? 13.808 -11.936 -9.625 1.00 88.31 80 GLN A CA 1
ATOM 612 C C . GLN A 1 80 ? 12.469 -11.209 -9.486 1.00 88.31 80 GLN A C 1
ATOM 614 O O . GLN A 1 80 ? 11.553 -11.511 -10.242 1.00 88.31 80 GLN A O 1
ATOM 619 N N . LEU A 1 81 ? 12.398 -10.220 -8.593 1.00 89.81 81 LEU A N 1
ATOM 620 C CA . LEU A 1 81 ? 11.189 -9.437 -8.356 1.00 89.81 81 LEU A CA 1
ATOM 621 C C . LEU A 1 81 ? 10.733 -8.692 -9.615 1.00 89.81 81 LEU A C 1
ATOM 623 O O . LEU A 1 81 ? 9.561 -8.725 -9.969 1.00 89.81 81 LEU A O 1
ATOM 627 N N . LEU A 1 82 ? 11.651 -8.044 -10.332 1.00 90.38 82 LEU A N 1
ATOM 628 C CA . LEU A 1 82 ? 11.316 -7.364 -11.584 1.00 90.38 82 LEU A CA 1
ATOM 629 C C . LEU A 1 82 ? 10.784 -8.336 -12.634 1.00 90.38 82 LEU A C 1
ATOM 631 O O . LEU A 1 82 ? 9.865 -7.984 -13.360 1.00 90.38 82 LEU A O 1
ATOM 635 N N . GLY A 1 83 ? 11.314 -9.559 -12.691 1.00 89.88 83 GLY A N 1
ATOM 636 C CA . GLY A 1 83 ? 10.779 -10.615 -13.549 1.00 89.88 83 GLY A CA 1
ATOM 637 C C . GLY A 1 83 ? 9.421 -11.167 -13.104 1.00 89.88 83 GLY A C 1
ATOM 638 O O . GLY A 1 83 ? 8.777 -11.849 -13.893 1.00 89.88 83 GLY A O 1
ATOM 639 N N . GLN A 1 84 ? 8.997 -10.916 -11.862 1.00 91.19 84 GLN A N 1
ATOM 640 C CA . GLN A 1 84 ? 7.652 -11.245 -11.375 1.00 91.19 84 GLN A CA 1
ATOM 641 C C . GLN A 1 84 ? 6.655 -10.109 -11.649 1.00 91.19 84 GLN A C 1
ATOM 643 O O . GLN A 1 84 ? 5.487 -10.363 -11.922 1.00 91.19 84 GLN A O 1
ATOM 648 N N . LEU A 1 85 ? 7.114 -8.856 -11.584 1.00 92.69 85 LEU A N 1
ATOM 649 C CA . LEU A 1 85 ? 6.295 -7.657 -11.785 1.00 92.69 85 LEU A CA 1
ATOM 650 C C . LEU A 1 85 ? 6.161 -7.246 -13.262 1.00 92.69 85 LEU A C 1
ATOM 652 O O . LEU A 1 85 ? 5.305 -6.426 -13.605 1.00 92.69 85 LEU A O 1
ATOM 656 N N . GLY A 1 86 ? 7.021 -7.766 -14.136 1.00 93.00 86 GLY A N 1
ATOM 657 C CA . GLY A 1 86 ? 7.110 -7.331 -15.519 1.00 93.00 86 GLY A CA 1
ATOM 658 C C . GLY A 1 86 ? 8.141 -8.084 -16.347 1.00 93.00 86 GLY A C 1
ATOM 659 O O . GLY A 1 86 ? 8.683 -9.113 -15.947 1.00 93.00 86 GLY A O 1
ATOM 660 N N . ASP A 1 87 ? 8.431 -7.532 -17.518 1.00 91.38 87 ASP A N 1
ATOM 661 C CA . ASP A 1 87 ? 9.285 -8.146 -18.523 1.00 91.38 87 ASP A CA 1
ATOM 662 C C . ASP A 1 87 ? 10.452 -7.223 -18.891 1.00 91.38 87 ASP A C 1
ATOM 664 O O . ASP A 1 87 ? 10.323 -6.002 -19.005 1.00 91.38 87 ASP A O 1
ATOM 668 N N . PHE A 1 88 ? 11.623 -7.824 -19.109 1.00 88.81 88 PHE A N 1
ATOM 669 C CA . PHE A 1 88 ? 12.766 -7.117 -19.679 1.00 88.81 88 PHE A CA 1
ATOM 670 C C . PHE A 1 88 ? 12.623 -7.050 -21.199 1.00 88.81 88 PHE A C 1
ATOM 672 O O . PHE A 1 88 ? 12.392 -8.071 -21.848 1.00 88.81 88 PHE A O 1
ATOM 679 N N . THR A 1 89 ? 12.833 -5.864 -21.771 1.00 82.25 89 THR A N 1
ATOM 680 C CA . THR A 1 89 ? 12.649 -5.607 -23.207 1.00 82.25 89 THR A CA 1
ATOM 681 C C . THR A 1 89 ? 13.509 -6.540 -24.070 1.00 82.25 89 THR A C 1
ATOM 683 O O . THR A 1 89 ? 13.039 -7.069 -25.079 1.00 82.25 89 THR A O 1
ATOM 686 N N . HIS A 1 90 ? 14.764 -6.779 -23.667 1.00 75.19 90 HIS A N 1
ATOM 687 C CA . HIS A 1 90 ? 15.703 -7.678 -24.340 1.00 75.19 90 HIS A CA 1
ATOM 688 C C . HIS A 1 90 ? 16.610 -8.411 -23.334 1.00 75.19 90 HIS A C 1
ATOM 690 O O . HIS A 1 90 ? 16.805 -7.982 -22.200 1.00 75.19 90 HIS A O 1
ATOM 696 N N . GLN A 1 91 ? 17.233 -9.518 -23.747 1.00 67.38 91 GLN A N 1
ATOM 697 C CA . GLN A 1 91 ? 18.162 -10.244 -22.871 1.00 67.38 91 GLN A CA 1
ATOM 698 C C . GLN A 1 91 ? 19.401 -9.396 -22.517 1.00 67.38 91 GLN A C 1
ATOM 700 O O . GLN A 1 91 ? 19.808 -9.351 -21.358 1.00 67.38 91 GLN A O 1
ATOM 705 N N . ASP A 1 92 ? 19.916 -8.629 -23.480 1.00 66.06 92 ASP A N 1
ATOM 706 C CA . ASP A 1 92 ? 21.050 -7.717 -23.281 1.00 66.06 92 ASP A CA 1
ATOM 707 C C . ASP A 1 92 ? 20.719 -6.572 -22.299 1.00 66.06 92 ASP A C 1
ATOM 709 O O . ASP A 1 92 ? 21.609 -6.047 -21.622 1.00 66.06 92 ASP A O 1
ATOM 713 N N . THR A 1 93 ? 19.438 -6.188 -22.177 1.00 70.69 93 THR A N 1
ATOM 714 C CA . THR A 1 93 ? 19.005 -5.148 -21.228 1.00 70.69 93 THR A CA 1
ATOM 715 C C . THR A 1 93 ? 18.931 -5.674 -19.801 1.00 70.69 93 THR A C 1
ATOM 717 O O . THR A 1 93 ? 19.209 -4.919 -18.874 1.00 70.69 93 THR A O 1
ATOM 720 N N . LYS A 1 94 ? 18.669 -6.972 -19.602 1.00 73.00 94 LYS A N 1
ATOM 721 C CA . LYS A 1 94 ? 18.759 -7.614 -18.283 1.00 73.00 94 LYS A CA 1
ATOM 722 C C . LYS A 1 94 ? 20.193 -7.600 -17.746 1.00 73.00 94 LYS A C 1
ATOM 724 O O . LYS A 1 94 ? 20.414 -7.203 -16.609 1.00 73.00 94 LYS A O 1
ATOM 729 N N . GLU A 1 95 ? 21.176 -7.952 -18.571 1.00 72.88 95 GLU A N 1
ATOM 730 C CA . GLU A 1 95 ? 22.597 -7.914 -18.183 1.00 72.88 95 GLU A CA 1
ATOM 731 C C . GLU A 1 95 ? 23.101 -6.479 -17.953 1.00 72.88 95 GLU A C 1
ATOM 733 O O . GLU A 1 95 ? 23.966 -6.226 -17.109 1.00 72.88 95 GLU A O 1
ATOM 738 N N . ALA A 1 96 ? 22.578 -5.507 -18.708 1.00 71.19 96 ALA A N 1
ATOM 739 C CA . ALA A 1 96 ? 22.822 -4.089 -18.448 1.00 71.19 96 ALA A CA 1
ATOM 740 C C . ALA A 1 96 ? 22.225 -3.652 -17.101 1.00 71.19 96 ALA A C 1
ATOM 742 O O . ALA A 1 96 ? 22.895 -2.958 -16.336 1.00 71.19 96 ALA A O 1
ATOM 743 N N . PHE A 1 97 ? 21.018 -4.118 -16.784 1.00 74.25 97 PHE A N 1
ATOM 744 C CA . PHE A 1 97 ? 20.337 -3.836 -15.526 1.00 74.25 97 PHE A CA 1
ATOM 745 C C . PHE A 1 97 ? 21.022 -4.494 -14.319 1.00 74.25 97 PHE A C 1
ATOM 747 O O . PHE A 1 97 ? 21.177 -3.865 -13.279 1.00 74.25 97 PHE A O 1
ATOM 754 N N . GLU A 1 98 ? 21.517 -5.726 -14.451 1.00 74.94 98 GLU A N 1
ATOM 755 C CA . GLU A 1 98 ? 22.308 -6.406 -13.412 1.00 74.94 98 GLU A CA 1
ATOM 756 C C . GLU A 1 98 ? 23.585 -5.633 -13.069 1.00 74.94 98 GLU A C 1
ATOM 758 O O . GLU A 1 98 ? 23.900 -5.415 -11.896 1.00 74.94 98 GLU A O 1
ATOM 763 N N . ARG A 1 99 ? 24.304 -5.158 -14.095 1.00 73.62 99 ARG A N 1
ATOM 764 C CA . ARG A 1 99 ? 25.487 -4.304 -13.909 1.00 73.62 99 ARG A CA 1
ATOM 765 C C . ARG A 1 99 ? 25.129 -2.979 -13.237 1.00 73.62 99 ARG A C 1
ATOM 767 O O . ARG A 1 99 ? 25.867 -2.526 -12.367 1.00 73.62 99 ARG A O 1
ATOM 774 N N . TRP A 1 100 ? 23.997 -2.394 -13.617 1.00 73.69 100 TRP A N 1
ATOM 775 C CA . TRP A 1 100 ? 23.465 -1.163 -13.038 1.00 73.69 100 TRP A CA 1
ATOM 776 C C . TRP A 1 100 ? 23.077 -1.322 -11.558 1.00 73.69 100 TRP A C 1
ATOM 778 O O . TRP A 1 100 ? 23.528 -0.531 -10.729 1.00 73.69 100 TRP A O 1
ATOM 788 N N . LEU A 1 101 ? 22.345 -2.378 -11.183 1.00 72.12 101 LEU A N 1
ATOM 789 C CA . LEU A 1 101 ? 21.983 -2.677 -9.787 1.00 72.12 101 LEU A CA 1
ATOM 790 C C . LEU A 1 101 ? 23.216 -2.748 -8.877 1.00 72.12 101 LEU A C 1
ATOM 792 O O . LEU A 1 101 ? 23.179 -2.280 -7.736 1.00 72.12 101 LEU A O 1
ATOM 796 N N . GLY A 1 102 ? 24.318 -3.298 -9.398 1.00 68.94 102 GLY A N 1
ATOM 797 C CA . GLY A 1 102 ? 25.605 -3.344 -8.706 1.00 68.94 102 GLY A CA 1
ATOM 798 C C . GLY A 1 102 ? 26.240 -1.968 -8.461 1.00 68.94 102 GLY A C 1
ATOM 799 O O . GLY A 1 102 ? 26.965 -1.813 -7.482 1.00 68.94 102 GLY A O 1
ATOM 800 N N . SER A 1 103 ? 25.964 -0.962 -9.301 1.00 68.06 103 SER A N 1
ATOM 801 C CA . SER A 1 103 ? 26.493 0.405 -9.149 1.00 68.06 103 SER A CA 1
ATOM 802 C C . SER A 1 103 ? 25.608 1.341 -8.320 1.00 68.06 103 SER A C 1
ATOM 804 O O . SER A 1 103 ? 26.134 2.189 -7.602 1.00 68.06 103 SER A O 1
ATOM 806 N N . VAL A 1 104 ? 24.281 1.175 -8.360 1.00 65.56 104 VAL A N 1
ATOM 807 C CA . VAL A 1 104 ? 23.299 2.066 -7.694 1.00 65.56 104 VAL A CA 1
ATOM 808 C C . VAL A 1 104 ? 23.423 2.034 -6.168 1.00 65.56 104 VAL A C 1
ATOM 810 O O . VAL A 1 104 ? 23.190 3.028 -5.481 1.00 65.56 104 VAL A O 1
ATOM 813 N N . HIS A 1 105 ? 23.846 0.898 -5.613 1.00 61.19 105 HIS A N 1
ATOM 814 C CA . HIS A 1 105 ? 24.013 0.727 -4.169 1.00 61.19 105 HIS A CA 1
ATOM 815 C C . HIS A 1 105 ? 25.212 1.490 -3.580 1.00 61.19 105 HIS A C 1
ATOM 817 O O . HIS A 1 105 ? 25.366 1.517 -2.361 1.00 61.19 105 HIS A O 1
ATOM 823 N N . VAL A 1 106 ? 26.044 2.121 -4.416 1.00 60.06 106 VAL A N 1
ATOM 824 C CA . VAL A 1 106 ? 27.261 2.822 -3.982 1.00 60.06 106 VAL A CA 1
ATOM 825 C C . VAL A 1 106 ? 27.027 4.323 -3.742 1.00 60.06 106 VAL A C 1
ATOM 827 O O . VAL A 1 106 ? 27.748 4.899 -2.933 1.00 60.06 106 VAL A O 1
ATOM 830 N N . ASP A 1 107 ? 26.025 4.964 -4.370 1.00 60.41 107 ASP A N 1
ATOM 831 C CA . ASP A 1 107 ? 25.897 6.437 -4.335 1.00 60.41 107 ASP A CA 1
ATOM 832 C C . ASP A 1 107 ? 24.440 6.967 -4.415 1.00 60.41 107 ASP A C 1
ATOM 834 O O . ASP A 1 107 ? 24.062 7.717 -5.316 1.00 60.41 107 ASP A O 1
ATOM 838 N N . ARG A 1 108 ? 23.595 6.599 -3.433 1.00 61.06 108 ARG A N 1
ATOM 839 C CA . ARG A 1 108 ? 22.152 6.955 -3.374 1.00 61.06 108 ARG A CA 1
ATOM 840 C C . ARG A 1 108 ? 21.843 8.469 -3.314 1.00 61.06 108 ARG A C 1
ATOM 842 O O . ARG A 1 108 ? 20.687 8.860 -3.464 1.00 61.06 108 ARG A O 1
ATOM 849 N N . GLY A 1 109 ? 22.837 9.334 -3.092 1.00 59.44 109 GLY A N 1
ATOM 850 C CA . GLY A 1 109 ? 22.641 10.775 -2.876 1.00 59.44 109 GLY A CA 1
ATOM 851 C C . GLY A 1 109 ? 22.672 11.650 -4.135 1.00 59.44 109 GLY A C 1
ATOM 852 O O . GLY A 1 109 ? 22.194 12.785 -4.091 1.00 59.44 109 GLY A O 1
ATOM 853 N N . ASN A 1 110 ? 23.205 11.159 -5.259 1.00 66.44 110 ASN A N 1
ATOM 854 C CA . ASN A 1 110 ? 23.519 11.989 -6.426 1.00 66.44 110 ASN A CA 1
ATOM 855 C C . ASN A 1 110 ? 22.308 12.177 -7.378 1.00 66.44 110 ASN A C 1
ATOM 857 O O . ASN A 1 110 ? 21.859 11.211 -7.998 1.00 66.44 110 ASN A O 1
ATOM 861 N N . PRO A 1 111 ? 21.784 13.407 -7.567 1.00 66.25 111 PRO A N 1
ATOM 862 C CA . PRO A 1 111 ? 20.617 13.652 -8.424 1.00 66.25 111 PRO A CA 1
ATOM 863 C C . PRO A 1 111 ? 20.851 13.377 -9.918 1.00 66.25 111 PRO A C 1
ATOM 865 O O . PRO A 1 111 ? 19.904 13.066 -10.638 1.00 66.25 111 PRO A O 1
ATOM 868 N N . CYS A 1 112 ? 22.092 13.504 -10.401 1.00 63.72 112 CYS A N 1
ATOM 869 C CA . CYS A 1 112 ? 22.423 13.212 -11.798 1.00 63.72 112 CYS A CA 1
ATOM 870 C C . CYS A 1 112 ? 22.381 11.708 -12.074 1.00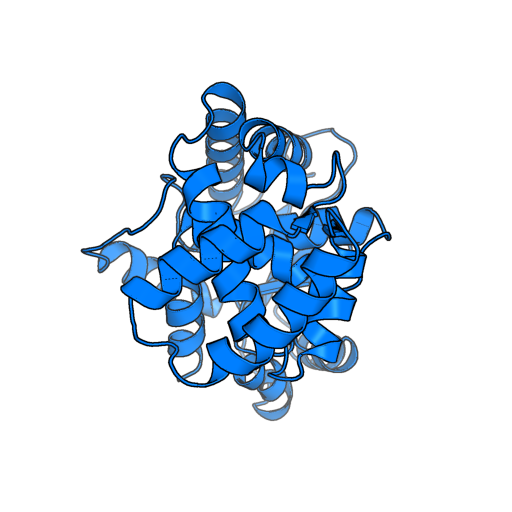 63.72 112 CYS A C 1
ATOM 872 O O . CYS A 1 112 ? 21.904 11.308 -13.132 1.00 63.72 112 CYS A O 1
ATOM 874 N N . LEU A 1 113 ? 22.819 10.897 -11.103 1.00 65.69 113 LEU A N 1
ATOM 875 C CA . LEU A 1 113 ? 22.723 9.442 -11.187 1.00 65.69 113 LEU A CA 1
ATOM 876 C C . LEU A 1 113 ? 21.255 9.005 -11.162 1.00 65.69 113 LEU A C 1
ATOM 878 O O . LEU A 1 113 ? 20.855 8.229 -12.016 1.00 65.69 113 LEU A O 1
ATOM 882 N N . ARG A 1 114 ? 20.407 9.604 -10.311 1.00 70.56 114 ARG A N 1
ATOM 883 C CA . ARG A 1 114 ? 18.968 9.265 -10.252 1.00 70.56 114 ARG A CA 1
ATOM 884 C C . ARG A 1 114 ? 18.246 9.318 -11.604 1.00 70.56 114 ARG A C 1
ATOM 886 O O . ARG A 1 114 ? 17.532 8.382 -11.940 1.00 70.56 114 ARG A O 1
ATOM 893 N N . ARG A 1 115 ? 18.456 10.364 -12.409 1.00 72.56 115 ARG A N 1
ATOM 894 C CA . ARG A 1 115 ? 17.803 10.469 -13.733 1.00 72.56 115 ARG A CA 1
ATOM 895 C C . ARG A 1 115 ? 18.315 9.444 -14.740 1.00 72.56 115 ARG A C 1
ATOM 897 O O . ARG A 1 115 ? 17.551 8.948 -15.563 1.00 72.56 115 ARG A O 1
ATOM 904 N N . GLU A 1 116 ? 19.614 9.162 -14.712 1.00 73.31 116 GLU A N 1
ATOM 905 C CA . GLU A 1 116 ? 20.213 8.133 -15.565 1.00 73.31 116 GLU A CA 1
ATOM 906 C C . GLU A 1 116 ? 19.661 6.749 -15.198 1.00 73.31 116 GLU A C 1
ATOM 908 O O . GLU A 1 116 ? 19.283 5.967 -16.065 1.00 73.31 116 GLU A O 1
ATOM 913 N N . GLU A 1 117 ? 19.521 6.491 -13.902 1.00 73.00 117 GLU A N 1
ATOM 914 C CA . GLU A 1 117 ? 18.963 5.268 -13.339 1.00 73.00 117 GLU A CA 1
ATOM 915 C C . GLU A 1 117 ? 17.485 5.056 -13.706 1.00 73.00 117 GLU A C 1
ATOM 917 O O . GLU A 1 117 ? 17.114 3.977 -14.168 1.00 73.00 117 GLU A O 1
ATOM 922 N N . GLU A 1 118 ? 16.648 6.086 -13.564 1.00 76.62 118 GLU A N 1
ATOM 923 C CA . GLU A 1 118 ? 15.243 6.065 -14.000 1.00 76.62 118 GLU A CA 1
ATOM 924 C C . GLU A 1 118 ? 15.121 5.786 -15.501 1.00 76.62 118 GLU A C 1
ATOM 926 O O . GLU A 1 118 ? 14.295 4.976 -15.924 1.00 76.62 118 GLU A O 1
ATOM 931 N N . SER A 1 119 ? 15.984 6.409 -16.312 1.00 79.25 119 SER A N 1
ATOM 932 C CA . SER A 1 119 ? 16.025 6.172 -17.754 1.00 79.25 119 SER A CA 1
ATOM 933 C C . SER A 1 119 ? 16.410 4.730 -18.087 1.00 79.25 119 SER A C 1
ATOM 935 O O . SER A 1 119 ? 15.875 4.168 -19.043 1.00 79.25 119 SER A O 1
ATOM 937 N N . ILE A 1 120 ? 17.331 4.116 -17.338 1.00 78.31 120 ILE A N 1
ATOM 938 C CA . ILE A 1 120 ? 17.722 2.714 -17.543 1.00 78.31 120 ILE A CA 1
ATOM 939 C C . ILE A 1 120 ? 16.549 1.792 -17.210 1.00 78.31 120 ILE A C 1
ATOM 941 O O . ILE A 1 120 ? 16.208 0.938 -18.027 1.00 78.31 120 ILE A O 1
ATOM 945 N N . LEU A 1 121 ? 15.891 1.992 -16.066 1.00 82.19 121 LEU A N 1
ATOM 946 C CA . LEU A 1 121 ? 14.726 1.196 -15.679 1.00 82.19 121 LEU A CA 1
ATOM 947 C C . LEU A 1 121 ? 13.604 1.300 -16.721 1.00 82.19 121 LEU A C 1
ATOM 949 O O . LEU A 1 121 ? 13.151 0.274 -17.219 1.00 82.19 121 LEU A O 1
ATOM 953 N N . ALA A 1 122 ? 13.238 2.519 -17.125 1.00 82.06 122 ALA A N 1
ATOM 954 C CA . ALA A 1 122 ? 12.164 2.766 -18.089 1.00 82.06 122 ALA A CA 1
ATOM 955 C C . ALA A 1 122 ? 12.454 2.242 -19.510 1.00 82.06 122 ALA A C 1
ATOM 957 O O . ALA A 1 122 ? 11.530 2.044 -20.294 1.00 82.06 122 ALA A O 1
ATOM 958 N N . THR A 1 123 ? 13.724 2.039 -19.877 1.00 82.31 123 THR A N 1
ATOM 959 C CA . THR A 1 123 ? 14.107 1.517 -21.205 1.00 82.31 123 THR A CA 1
ATOM 960 C C . THR A 1 123 ? 14.317 0.006 -21.217 1.00 82.31 123 THR A C 1
ATOM 962 O O . THR A 1 123 ? 14.087 -0.647 -22.239 1.00 82.31 123 THR A O 1
ATOM 965 N N . CYS A 1 124 ? 14.771 -0.564 -20.101 1.00 84.56 124 CYS A N 1
ATOM 966 C CA . CYS A 1 124 ? 15.179 -1.964 -20.024 1.00 84.56 124 CYS A CA 1
ATOM 967 C C . CYS A 1 124 ? 14.063 -2.903 -19.575 1.00 84.56 124 CYS A C 1
ATOM 969 O O . CYS A 1 124 ? 14.185 -4.109 -19.812 1.00 84.56 124 CYS A O 1
ATOM 971 N N . TRP A 1 125 ? 13.036 -2.372 -18.914 1.00 90.31 125 TRP A N 1
ATOM 972 C CA . TRP A 1 125 ? 11.999 -3.140 -18.243 1.00 90.31 125 TRP A CA 1
ATOM 973 C C . TRP A 1 125 ? 10.647 -2.429 -18.330 1.00 90.31 125 TRP A C 1
ATOM 975 O O . TRP A 1 125 ? 10.576 -1.201 -18.289 1.00 90.31 125 TRP A O 1
ATOM 985 N N . HIS A 1 126 ? 9.573 -3.206 -18.423 1.00 91.06 126 HIS A N 1
ATOM 986 C CA . HIS A 1 126 ? 8.211 -2.699 -18.337 1.00 91.06 126 HIS A CA 1
ATOM 987 C C . HIS A 1 126 ? 7.350 -3.620 -17.466 1.00 91.06 126 HIS A C 1
ATOM 989 O O . HIS A 1 126 ? 7.562 -4.834 -17.470 1.00 91.06 126 HIS A O 1
ATOM 995 N N . PRO A 1 127 ? 6.354 -3.081 -16.746 1.00 93.50 127 PRO A N 1
ATOM 996 C CA . PRO A 1 127 ? 5.414 -3.906 -15.997 1.00 93.50 127 PRO A CA 1
ATOM 997 C C . PRO A 1 127 ? 4.603 -4.823 -16.925 1.00 93.50 127 PRO A C 1
ATOM 999 O O . PRO A 1 127 ? 4.478 -4.571 -18.131 1.00 93.50 127 PRO A O 1
ATOM 1002 N N . HIS A 1 128 ? 4.038 -5.896 -16.367 1.00 93.56 128 HIS A N 1
ATOM 1003 C CA . HIS A 1 128 ? 3.165 -6.787 -17.133 1.00 93.56 128 HIS A CA 1
ATOM 1004 C C . HIS A 1 128 ? 1.917 -6.031 -17.628 1.00 93.56 128 HIS A C 1
ATOM 1006 O O . HIS A 1 128 ? 1.246 -5.393 -16.809 1.00 93.56 128 HIS A O 1
ATOM 1012 N N . PRO A 1 129 ? 1.558 -6.117 -18.924 1.00 92.50 129 PRO A N 1
ATOM 1013 C CA . PRO A 1 129 ? 0.433 -5.370 -19.480 1.00 92.50 129 PRO A CA 1
ATOM 1014 C C . PRO A 1 129 ? -0.891 -5.633 -18.754 1.00 92.50 129 PRO A C 1
ATOM 1016 O O . PRO A 1 129 ? -1.257 -6.783 -18.506 1.00 92.50 129 PRO A O 1
ATOM 1019 N N . GLY A 1 130 ? -1.625 -4.565 -18.445 1.00 90.31 130 GLY A N 1
ATOM 1020 C CA . GLY A 1 130 ? -2.907 -4.619 -17.738 1.00 90.31 130 GLY A CA 1
ATOM 1021 C C . GLY A 1 130 ? -2.805 -4.918 -16.238 1.00 90.31 130 GLY A C 1
ATOM 1022 O O . GLY A 1 130 ? -3.834 -5.077 -15.581 1.00 90.31 130 GLY A O 1
ATOM 1023 N N . SER A 1 131 ? -1.591 -5.013 -15.684 1.00 92.25 131 SER A N 1
ATOM 1024 C CA . SER A 1 131 ? -1.386 -5.047 -14.234 1.00 92.25 131 SER A CA 1
ATOM 1025 C C . SER A 1 131 ? -1.635 -3.671 -13.609 1.00 92.25 131 SER A C 1
ATOM 1027 O O . SER A 1 131 ? -1.569 -2.642 -14.280 1.00 92.25 131 SER A O 1
ATOM 1029 N N . LEU A 1 132 ? -1.867 -3.626 -12.293 1.00 92.06 132 LEU A N 1
ATOM 1030 C CA . LEU A 1 132 ? -2.019 -2.349 -11.590 1.00 92.06 132 LEU A CA 1
ATOM 1031 C C . LEU A 1 132 ? -0.759 -1.474 -11.713 1.00 92.06 132 LEU A C 1
ATOM 1033 O O . LEU A 1 132 ? -0.870 -0.257 -11.828 1.00 92.06 132 LEU A O 1
ATOM 1037 N N . LEU A 1 133 ? 0.428 -2.090 -11.745 1.00 92.44 133 LEU A N 1
ATOM 1038 C CA . LEU A 1 133 ? 1.695 -1.388 -11.946 1.00 92.44 133 LEU A CA 1
ATOM 1039 C C . LEU A 1 133 ? 1.833 -0.827 -13.369 1.00 92.44 133 LEU A C 1
ATOM 1041 O O . LEU A 1 133 ? 2.330 0.283 -13.543 1.00 92.44 133 LEU A O 1
ATOM 1045 N N . ASP A 1 134 ? 1.334 -1.548 -14.375 1.00 92.69 134 ASP A N 1
ATOM 1046 C CA . ASP A 1 134 ? 1.229 -1.037 -15.745 1.00 92.69 134 ASP A CA 1
ATOM 1047 C C . ASP A 1 134 ? 0.300 0.174 -15.826 1.00 92.69 134 ASP A C 1
ATOM 1049 O O . ASP A 1 134 ? 0.679 1.203 -16.385 1.00 92.69 134 ASP A O 1
ATOM 1053 N N . TYR A 1 135 ? -0.860 0.121 -15.171 1.00 91.69 135 TYR A N 1
ATOM 1054 C CA . TYR A 1 135 ? -1.740 1.283 -15.078 1.00 91.69 135 TYR A CA 1
ATOM 1055 C C . TYR A 1 135 ? -1.092 2.448 -14.322 1.00 91.69 135 TYR A C 1
ATOM 1057 O O . TYR A 1 135 ? -1.188 3.581 -14.779 1.00 91.69 135 TYR A O 1
ATOM 1065 N N . LEU A 1 136 ? -0.355 2.216 -13.231 1.00 89.62 136 LEU A N 1
ATOM 1066 C CA . LEU A 1 136 ? 0.383 3.292 -12.549 1.00 89.62 136 LEU A CA 1
ATOM 1067 C C . LEU A 1 136 ? 1.356 4.018 -13.490 1.00 89.62 136 LEU A C 1
ATOM 1069 O O . LEU A 1 136 ? 1.485 5.240 -13.418 1.00 89.62 136 LEU A O 1
ATOM 1073 N N . PHE A 1 137 ? 2.024 3.276 -14.374 1.00 88.50 137 PHE A N 1
ATOM 1074 C CA . PHE A 1 137 ? 3.032 3.822 -15.280 1.00 88.50 137 PHE A CA 1
ATOM 1075 C C . PHE A 1 137 ? 2.395 4.500 -16.497 1.00 88.50 137 PHE A C 1
ATOM 1077 O O . PHE A 1 137 ? 2.835 5.576 -16.909 1.00 88.50 137 PHE A O 1
ATOM 1084 N N . ASN A 1 138 ? 1.359 3.881 -17.066 1.00 87.94 138 ASN A N 1
ATOM 1085 C CA . ASN A 1 138 ? 0.878 4.190 -18.411 1.00 87.94 138 ASN A CA 1
ATOM 1086 C C . ASN A 1 138 ? -0.558 4.736 -18.459 1.00 87.94 138 ASN A C 1
ATOM 1088 O O . ASN A 1 138 ? -0.870 5.514 -19.360 1.00 87.94 138 ASN A O 1
ATOM 1092 N N . ASP A 1 139 ? -1.422 4.374 -17.508 1.00 89.25 139 ASP A N 1
ATOM 1093 C CA . ASP A 1 139 ? -2.813 4.845 -17.433 1.00 89.25 139 ASP A CA 1
ATOM 1094 C C . ASP A 1 139 ? -3.284 5.048 -15.975 1.00 89.25 139 ASP A C 1
ATOM 1096 O O . ASP A 1 139 ? -4.084 4.264 -15.450 1.00 89.25 139 ASP A O 1
ATOM 1100 N N . PRO A 1 140 ? -2.816 6.109 -15.282 1.00 85.25 140 PRO A N 1
ATOM 1101 C CA . PRO A 1 140 ? -3.180 6.353 -13.884 1.00 85.25 140 PRO A CA 1
ATOM 1102 C C . PRO A 1 140 ? -4.688 6.514 -13.657 1.00 85.25 140 PRO A C 1
ATOM 1104 O O . PRO A 1 140 ? -5.177 6.321 -12.542 1.00 85.25 140 PRO A O 1
ATOM 1107 N N . ALA A 1 141 ? -5.441 6.863 -14.706 1.00 88.06 141 ALA A N 1
ATOM 1108 C CA . ALA A 1 141 ? -6.888 6.949 -14.626 1.00 88.06 141 ALA A CA 1
ATOM 1109 C C . ALA A 1 141 ? -7.517 5.567 -14.377 1.00 88.06 141 ALA A C 1
ATOM 1111 O O . ALA A 1 141 ? -8.475 5.452 -13.611 1.00 88.06 141 ALA A O 1
ATOM 1112 N N . GLU A 1 142 ? -6.962 4.498 -14.947 1.00 90.94 142 GLU A N 1
ATOM 1113 C CA . GLU A 1 142 ? -7.443 3.141 -14.680 1.00 90.94 142 GLU A CA 1
ATOM 1114 C C . GLU A 1 142 ? -7.210 2.726 -13.222 1.00 90.94 142 GLU A C 1
ATOM 1116 O O . GLU A 1 142 ? -8.103 2.143 -12.612 1.00 90.94 142 GLU A O 1
ATOM 1121 N N . VAL A 1 143 ? -6.092 3.127 -12.603 1.00 90.00 143 VAL A N 1
ATOM 1122 C CA . VAL A 1 143 ? -5.854 2.909 -11.159 1.00 90.00 143 VAL A CA 1
ATOM 1123 C C . VAL A 1 143 ? -6.947 3.572 -10.320 1.00 90.00 143 VAL A C 1
ATOM 1125 O O . VAL A 1 143 ? -7.552 2.932 -9.458 1.00 90.00 143 VAL A O 1
ATOM 1128 N N . GLY A 1 144 ? -7.242 4.846 -10.606 1.00 89.38 144 GLY A N 1
ATOM 1129 C CA . GLY A 1 144 ? -8.309 5.586 -9.933 1.00 89.38 144 GLY A CA 1
ATOM 1130 C C . GLY A 1 144 ? -9.674 4.913 -10.091 1.00 89.38 144 GLY A C 1
ATOM 1131 O O . GLY A 1 144 ? -10.401 4.758 -9.111 1.00 89.38 144 GLY A O 1
ATOM 1132 N N . ARG A 1 145 ? -10.005 4.444 -11.303 1.00 90.12 145 ARG A N 1
ATOM 1133 C CA . ARG A 1 145 ? -11.251 3.709 -11.573 1.00 90.12 145 ARG A CA 1
ATOM 1134 C C . ARG A 1 145 ? -11.334 2.402 -10.786 1.00 90.12 145 ARG A C 1
ATOM 1136 O O . ARG A 1 145 ? -12.344 2.184 -10.123 1.00 90.12 145 ARG A O 1
ATOM 1143 N N . LEU A 1 146 ? -10.296 1.565 -10.832 1.00 91.25 146 LEU A N 1
ATOM 1144 C CA . LEU A 1 146 ? -10.271 0.255 -10.171 1.00 91.25 146 LEU A CA 1
ATOM 1145 C C . LEU A 1 146 ? -10.449 0.377 -8.654 1.00 91.25 146 LEU A C 1
ATOM 1147 O O . LEU A 1 146 ? -11.297 -0.297 -8.067 1.00 91.25 146 LEU A O 1
ATOM 1151 N N . LEU A 1 147 ? -9.694 1.277 -8.021 1.00 91.88 147 LEU A N 1
ATOM 1152 C CA . LEU A 1 147 ? -9.765 1.471 -6.574 1.00 91.88 147 LEU A CA 1
ATOM 1153 C C . LEU A 1 147 ? -11.075 2.153 -6.149 1.00 91.88 147 LEU A C 1
ATOM 1155 O O . LEU A 1 147 ? -11.661 1.773 -5.136 1.00 91.88 147 LEU A O 1
ATOM 1159 N N . ALA A 1 148 ? -11.588 3.113 -6.927 1.00 90.50 148 ALA A N 1
ATOM 1160 C CA . ALA A 1 148 ? -12.888 3.723 -6.648 1.00 90.50 148 ALA A CA 1
ATOM 1161 C C . ALA A 1 148 ? -14.035 2.710 -6.755 1.00 90.50 148 ALA A C 1
ATOM 1163 O O . ALA A 1 148 ? -14.934 2.709 -5.913 1.00 90.50 148 ALA A O 1
ATOM 1164 N N . GLU A 1 149 ? -14.000 1.832 -7.760 1.00 89.38 149 GLU A N 1
ATOM 1165 C CA . GLU A 1 149 ? -14.997 0.777 -7.950 1.00 89.38 149 GLU A CA 1
ATOM 1166 C C . GLU A 1 149 ? -15.025 -0.187 -6.757 1.00 89.38 149 GLU A C 1
ATOM 1168 O O . GLU A 1 149 ? -16.102 -0.590 -6.315 1.00 89.38 149 GLU A O 1
ATOM 1173 N N . ARG A 1 150 ? -13.862 -0.486 -6.161 1.00 88.31 150 ARG A N 1
ATOM 1174 C CA . ARG A 1 150 ? -13.765 -1.316 -4.950 1.00 88.31 150 ARG A CA 1
ATOM 1175 C C . ARG A 1 150 ? -14.441 -0.687 -3.727 1.00 88.31 150 ARG A C 1
ATOM 1177 O O . ARG A 1 150 ? -14.892 -1.419 -2.844 1.00 88.31 150 ARG A O 1
ATOM 1184 N N . LEU A 1 151 ? -14.516 0.643 -3.675 1.00 89.19 151 LEU A N 1
ATOM 1185 C CA . LEU A 1 151 ? -15.166 1.395 -2.598 1.00 89.19 151 LEU A CA 1
ATOM 1186 C C . LEU A 1 151 ? -16.667 1.618 -2.829 1.00 89.19 151 LEU A C 1
ATOM 1188 O O . LEU A 1 151 ? -17.368 2.040 -1.908 1.00 89.19 151 LEU A O 1
ATOM 1192 N N . ARG A 1 152 ? -17.189 1.352 -4.034 1.00 84.62 152 ARG A N 1
ATOM 1193 C CA . ARG A 1 152 ? -18.591 1.636 -4.368 1.00 84.62 152 ARG A CA 1
ATOM 1194 C C . ARG A 1 152 ? -19.566 0.703 -3.650 1.00 84.62 152 ARG A C 1
ATOM 1196 O O . ARG A 1 152 ? -19.462 -0.518 -3.805 1.00 84.62 152 ARG A O 1
ATOM 1203 N N . PRO A 1 153 ? -20.554 1.254 -2.914 1.00 75.44 153 PRO A N 1
ATOM 1204 C CA . PRO A 1 153 ? -21.610 0.472 -2.278 1.00 75.44 153 PRO A CA 1
ATOM 1205 C C . PRO A 1 153 ? -22.306 -0.481 -3.251 1.00 75.44 153 PRO A C 1
ATOM 1207 O O . PRO A 1 153 ? -22.770 -0.066 -4.310 1.00 75.44 153 PRO A O 1
ATOM 1210 N N . GLY A 1 154 ? -22.429 -1.753 -2.863 1.00 71.06 154 GLY A N 1
ATOM 1211 C CA . GLY A 1 154 ? -23.238 -2.735 -3.594 1.00 71.06 154 GLY A CA 1
ATOM 1212 C C . GLY A 1 154 ? -22.498 -3.566 -4.643 1.00 71.06 154 GLY A C 1
ATOM 1213 O O . GLY A 1 154 ? -23.113 -4.455 -5.227 1.00 71.06 154 GLY A O 1
ATOM 1214 N N . ASN A 1 155 ? -21.187 -3.378 -4.816 1.00 73.00 155 ASN A N 1
ATOM 1215 C CA . ASN A 1 155 ? -20.367 -4.193 -5.722 1.00 73.00 155 ASN A CA 1
ATOM 1216 C C . ASN A 1 155 ? -20.026 -5.597 -5.190 1.00 73.00 155 ASN A C 1
ATOM 1218 O O . ASN A 1 155 ? -19.230 -6.316 -5.781 1.00 73.00 155 ASN A O 1
ATOM 1222 N N . GLY A 1 156 ? -20.636 -6.020 -4.079 1.00 71.12 156 GLY A N 1
ATOM 1223 C CA . GLY A 1 156 ? -20.494 -7.374 -3.535 1.00 71.12 156 GLY A CA 1
ATOM 1224 C C . GLY A 1 156 ? -19.190 -7.635 -2.776 1.00 71.12 156 GLY A C 1
ATOM 1225 O O . GLY A 1 156 ? -19.035 -8.720 -2.220 1.00 71.12 156 GLY A O 1
ATOM 1226 N N . HIS A 1 157 ? -18.289 -6.655 -2.695 1.00 80.00 157 HIS A N 1
ATOM 1227 C CA . HIS A 1 157 ? -17.067 -6.750 -1.905 1.00 80.00 157 HIS A CA 1
ATOM 1228 C C . HIS A 1 157 ? -17.287 -6.201 -0.491 1.00 80.00 157 HIS A C 1
ATOM 1230 O O . HIS A 1 157 ? -17.765 -5.081 -0.319 1.00 80.00 157 HIS A O 1
ATOM 1236 N N . SER A 1 158 ? -16.924 -6.966 0.539 1.00 84.69 158 SER A N 1
ATOM 1237 C CA . SER A 1 158 ? -16.901 -6.447 1.908 1.00 84.69 158 SER A CA 1
ATOM 1238 C C . SER A 1 158 ? -15.669 -5.572 2.123 1.00 84.69 158 SER A C 1
ATOM 1240 O O . SER A 1 158 ? -14.586 -5.877 1.622 1.00 84.69 158 SER A O 1
ATOM 1242 N N . LEU A 1 159 ? -15.839 -4.487 2.871 1.00 90.31 159 LEU A N 1
ATOM 1243 C CA . LEU A 1 159 ? -14.743 -3.662 3.358 1.00 90.31 159 LEU A CA 1
ATOM 1244 C C . LEU A 1 159 ? -15.112 -3.120 4.733 1.00 90.31 159 LEU A C 1
ATOM 1246 O O . LEU A 1 159 ? -16.151 -2.472 4.894 1.00 90.31 159 LEU A O 1
ATOM 1250 N N . ARG A 1 160 ? -14.254 -3.369 5.718 1.00 93.00 160 ARG A N 1
ATOM 1251 C CA . ARG A 1 160 ? -14.358 -2.746 7.037 1.00 93.00 160 ARG A CA 1
ATOM 1252 C C . ARG A 1 160 ? -13.021 -2.150 7.436 1.00 93.00 160 ARG A C 1
ATOM 1254 O O . ARG A 1 160 ? -11.972 -2.656 7.052 1.00 93.00 160 ARG A O 1
ATOM 1261 N N . LEU A 1 161 ? -13.089 -1.092 8.235 1.00 94.12 161 LEU A N 1
ATOM 1262 C CA . LEU A 1 161 ? -11.939 -0.562 8.959 1.00 94.12 161 LEU A CA 1
ATOM 1263 C C . LEU A 1 161 ? -12.090 -0.949 10.427 1.00 94.12 161 LEU A C 1
ATOM 1265 O O . LEU A 1 161 ? -13.078 -0.575 11.066 1.00 94.12 161 LEU A O 1
ATOM 1269 N N . ILE A 1 162 ? -11.123 -1.685 10.959 1.00 93.81 162 ILE A N 1
ATOM 1270 C CA . ILE A 1 162 ? -11.101 -2.164 12.339 1.00 93.81 162 ILE A CA 1
ATOM 1271 C C . ILE A 1 162 ? -9.992 -1.427 13.087 1.00 93.81 162 ILE A C 1
ATOM 1273 O O . ILE A 1 162 ? -8.810 -1.605 12.814 1.00 93.81 162 ILE A O 1
ATOM 1277 N N . GLY A 1 163 ? -10.381 -0.595 14.047 1.00 93.69 163 GLY A N 1
ATOM 1278 C CA . GLY A 1 163 ? -9.460 0.096 14.938 1.00 93.69 163 GLY A CA 1
ATOM 1279 C C . GLY A 1 163 ? -9.076 -0.780 16.124 1.00 93.69 163 GLY A C 1
ATOM 1280 O O . GLY A 1 163 ? -9.953 -1.326 16.797 1.00 93.69 163 GLY A O 1
ATOM 1281 N N . HIS A 1 164 ? -7.780 -0.858 16.402 1.00 93.56 164 HIS A N 1
ATOM 1282 C CA . HIS A 1 164 ? -7.214 -1.534 17.565 1.00 93.56 164 HIS A CA 1
ATOM 1283 C C . HIS A 1 164 ? -6.712 -0.518 18.587 1.00 93.56 164 HIS A C 1
ATOM 1285 O O . HIS A 1 164 ? -5.880 0.336 18.269 1.00 93.56 164 HIS A O 1
ATOM 1291 N N . SER A 1 165 ? -7.193 -0.622 19.826 1.00 90.38 165 SER A N 1
ATOM 1292 C CA . SER A 1 165 ? -6.562 0.057 20.960 1.00 90.38 165 SER A CA 1
ATOM 1293 C C . SER A 1 165 ? -5.240 -0.625 21.313 1.00 90.38 165 SER A C 1
ATOM 1295 O O . SER A 1 165 ? -5.131 -1.847 21.268 1.00 90.38 165 SER A O 1
ATOM 1297 N N . LEU A 1 166 ? -4.246 0.160 21.733 1.00 90.62 166 LEU A N 1
ATOM 1298 C CA . LEU A 1 166 ? -2.988 -0.369 22.279 1.00 90.62 166 LEU A CA 1
ATOM 1299 C C . LEU A 1 166 ? -3.045 -0.565 23.804 1.00 90.62 166 LEU A C 1
ATOM 1301 O O . LEU A 1 166 ? -2.062 -0.963 24.430 1.00 90.62 166 LEU A O 1
ATOM 1305 N N . THR A 1 167 ? -4.191 -0.276 24.428 1.00 89.62 167 THR A N 1
ATOM 1306 C CA . THR A 1 167 ? -4.356 -0.374 25.882 1.00 89.62 167 THR A CA 1
ATOM 1307 C C . THR A 1 167 ? -4.227 -1.826 26.332 1.00 89.62 167 THR A C 1
ATOM 1309 O O . THR A 1 167 ? -4.973 -2.689 25.888 1.00 89.62 167 THR A O 1
ATOM 1312 N N . GLY A 1 168 ? -3.282 -2.095 27.235 1.00 87.81 168 GLY A N 1
ATOM 1313 C CA . GLY A 1 168 ? -3.047 -3.440 27.766 1.00 87.81 168 GLY A CA 1
ATOM 1314 C C . GLY A 1 168 ? -2.265 -4.375 26.836 1.00 87.81 168 GLY A C 1
ATOM 1315 O O . GLY A 1 168 ? -1.992 -5.507 27.236 1.00 87.81 168 GLY A O 1
ATOM 1316 N N . VAL A 1 169 ? -1.853 -3.919 25.647 1.00 91.75 169 VAL A N 1
ATOM 1317 C CA . VAL A 1 169 ? -1.020 -4.722 24.744 1.00 91.75 169 VAL A CA 1
ATOM 1318 C C . VAL A 1 169 ? 0.425 -4.740 25.264 1.00 91.75 169 VAL A C 1
ATOM 1320 O O . VAL A 1 169 ? 1.017 -3.679 25.483 1.00 91.75 169 VAL A O 1
ATOM 1323 N N . PRO A 1 170 ? 1.029 -5.920 25.492 1.00 92.50 170 PRO A N 1
ATOM 1324 C CA . PRO A 1 170 ? 2.402 -6.002 25.969 1.00 92.50 170 PRO A CA 1
ATOM 1325 C C . PRO A 1 170 ? 3.392 -5.563 24.884 1.00 92.50 170 PRO A C 1
ATOM 1327 O O . PRO A 1 170 ? 3.221 -5.871 23.706 1.00 92.50 170 PRO A O 1
ATOM 1330 N N . ALA A 1 171 ? 4.495 -4.928 25.291 1.00 90.56 171 ALA A N 1
ATOM 1331 C CA . ALA A 1 171 ? 5.527 -4.440 24.368 1.00 90.56 171 ALA A CA 1
ATOM 1332 C C . ALA A 1 171 ? 6.087 -5.533 23.438 1.00 90.56 171 ALA A C 1
ATOM 1334 O O . ALA A 1 171 ? 6.410 -5.253 22.290 1.00 90.56 171 ALA A O 1
ATOM 1335 N N . ALA A 1 172 ? 6.161 -6.784 23.906 1.00 92.44 172 ALA A N 1
ATOM 1336 C CA . ALA A 1 172 ? 6.593 -7.915 23.085 1.00 92.44 172 ALA A CA 1
ATOM 1337 C C . ALA A 1 172 ? 5.658 -8.180 21.889 1.00 92.44 172 ALA A C 1
ATOM 1339 O O . ALA A 1 172 ? 6.148 -8.485 20.808 1.00 92.44 172 ALA A O 1
ATOM 1340 N N . ALA A 1 173 ? 4.343 -7.999 22.058 1.00 91.56 173 ALA A N 1
ATOM 1341 C CA . ALA A 1 173 ? 3.361 -8.163 20.985 1.00 91.56 173 ALA A CA 1
ATOM 1342 C C . ALA A 1 173 ? 3.312 -6.950 20.037 1.00 91.56 173 ALA A C 1
ATOM 1344 O O . ALA A 1 173 ? 2.962 -7.099 18.871 1.00 91.56 173 ALA A O 1
ATOM 1345 N N . LEU A 1 174 ? 3.697 -5.757 20.511 1.00 90.31 174 LEU A N 1
ATOM 1346 C CA . LEU A 1 174 ? 3.854 -4.560 19.668 1.00 90.31 174 LEU A CA 1
ATOM 1347 C C . LEU A 1 174 ? 5.169 -4.549 18.893 1.00 90.31 174 LEU A C 1
ATOM 1349 O O . LEU A 1 174 ? 5.272 -3.886 17.864 1.00 90.31 174 LEU A O 1
ATOM 1353 N N . ARG A 1 175 ? 6.182 -5.274 19.378 1.00 91.00 175 ARG A N 1
ATOM 1354 C CA . ARG A 1 175 ? 7.534 -5.241 18.824 1.00 91.00 175 ARG A CA 1
ATOM 1355 C C . ARG A 1 175 ? 7.585 -5.499 17.312 1.00 91.00 175 ARG A C 1
ATOM 1357 O O . ARG A 1 175 ? 8.292 -4.747 16.652 1.00 91.00 175 ARG A O 1
ATOM 1364 N N . PRO A 1 176 ? 6.831 -6.458 16.740 1.00 90.44 176 PRO A N 1
ATOM 1365 C CA . PRO A 1 176 ? 6.813 -6.666 15.297 1.00 90.44 176 PRO A CA 1
ATOM 1366 C C . PRO A 1 176 ? 6.350 -5.440 14.507 1.00 90.44 176 PRO A C 1
ATOM 1368 O O . PRO A 1 176 ? 6.931 -5.181 13.467 1.00 90.44 176 PRO A O 1
ATOM 1371 N N . PHE A 1 177 ? 5.370 -4.680 15.010 1.00 90.06 177 PHE A N 1
ATOM 1372 C CA . PHE A 1 177 ? 4.867 -3.458 14.368 1.00 90.06 177 PHE A CA 1
ATOM 1373 C C . PHE A 1 177 ? 5.861 -2.301 14.469 1.00 90.06 177 PHE A C 1
ATOM 1375 O O . PHE A 1 177 ? 6.010 -1.538 13.524 1.00 90.06 177 PHE A O 1
ATOM 1382 N N . VAL A 1 178 ? 6.568 -2.202 15.599 1.00 88.56 178 VAL A N 1
ATOM 1383 C CA . VAL A 1 178 ? 7.666 -1.240 15.790 1.00 88.56 178 VAL A CA 1
ATOM 1384 C C . VAL A 1 178 ? 8.835 -1.568 14.860 1.00 88.56 178 VAL A C 1
ATOM 1386 O O . VAL A 1 178 ? 9.390 -0.683 14.228 1.00 88.56 178 VAL A O 1
ATOM 1389 N N . ASP A 1 179 ? 9.220 -2.841 14.758 1.00 86.88 179 ASP A N 1
ATOM 1390 C CA . ASP A 1 179 ? 10.335 -3.273 13.906 1.00 86.88 179 ASP A CA 1
ATOM 1391 C C . ASP A 1 179 ? 9.992 -3.188 12.409 1.00 86.88 179 ASP A C 1
ATOM 1393 O O . ASP A 1 179 ? 10.886 -3.016 11.576 1.00 86.88 179 ASP A O 1
ATOM 1397 N N . SER A 1 180 ? 8.711 -3.333 12.061 1.00 85.12 180 SER A N 1
ATOM 1398 C CA . SER A 1 180 ? 8.217 -3.225 10.689 1.00 85.12 180 SER A CA 1
ATOM 1399 C C . SER A 1 180 ? 7.792 -1.818 10.293 1.00 85.12 180 SER A C 1
ATOM 1401 O O . SER A 1 180 ? 7.580 -1.588 9.104 1.00 85.12 180 SER A O 1
ATOM 1403 N N . LEU A 1 181 ? 7.634 -0.925 11.275 1.00 86.25 181 LEU A N 1
ATOM 1404 C CA . LEU A 1 181 ? 7.007 0.385 11.134 1.00 86.25 181 LEU A CA 1
ATOM 1405 C C . LEU A 1 181 ? 5.666 0.242 10.408 1.00 86.25 181 LEU A C 1
ATOM 1407 O O . LEU A 1 181 ? 5.449 0.744 9.316 1.00 86.25 181 LEU A O 1
ATOM 1411 N N . THR A 1 182 ? 4.766 -0.543 10.997 1.0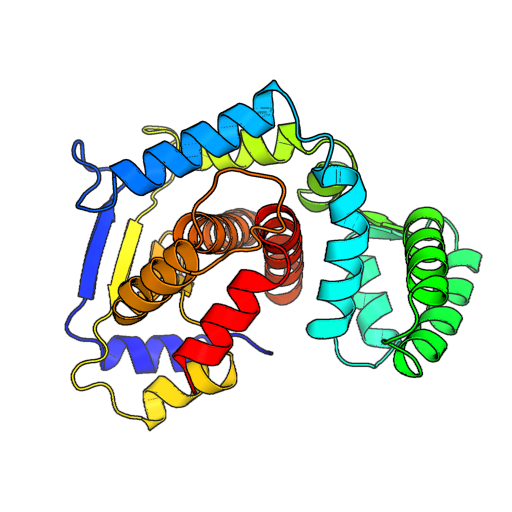0 87.62 182 THR A N 1
ATOM 1412 C CA . THR A 1 182 ? 3.437 -0.824 10.438 1.00 87.62 182 THR A CA 1
ATOM 1413 C C . THR A 1 182 ? 2.367 -0.285 11.370 1.00 87.62 182 THR A C 1
ATOM 1415 O O . THR A 1 182 ? 2.268 -0.712 12.515 1.00 87.62 182 THR A O 1
ATOM 1418 N N . VAL A 1 183 ? 1.539 0.636 10.884 1.00 90.81 183 VAL A N 1
ATOM 1419 C CA . VAL A 1 183 ? 0.433 1.239 11.659 1.00 90.81 183 VAL A CA 1
ATOM 1420 C C . VAL A 1 183 ? -0.948 0.843 11.144 1.00 90.81 183 VAL A C 1
ATOM 1422 O O . VAL A 1 183 ? -1.935 1.001 11.864 1.00 90.81 183 VAL A O 1
ATOM 1425 N N . ALA A 1 184 ? -1.022 0.297 9.932 1.00 93.06 184 ALA A N 1
ATOM 1426 C CA . ALA A 1 184 ? -2.196 -0.356 9.375 1.00 93.06 184 ALA A CA 1
ATOM 1427 C C . ALA A 1 184 ? -1.778 -1.641 8.645 1.00 93.06 184 ALA A C 1
ATOM 1429 O O . ALA A 1 184 ? -0.602 -1.805 8.337 1.00 93.06 184 ALA A O 1
ATOM 1430 N N . TYR A 1 185 ? -2.702 -2.584 8.485 1.00 92.50 185 TYR A N 1
ATOM 1431 C CA . TYR A 1 185 ? -2.467 -3.827 7.747 1.00 92.50 185 TYR A CA 1
ATOM 1432 C C . TYR A 1 185 ? -3.778 -4.424 7.232 1.00 92.50 185 TYR A C 1
ATOM 1434 O O . TYR A 1 185 ? -4.831 -4.282 7.864 1.00 92.50 185 TYR A O 1
ATOM 1442 N N . VAL A 1 186 ? -3.711 -5.178 6.138 1.00 91.62 186 VAL A N 1
ATOM 1443 C CA . VAL A 1 186 ? -4.835 -5.974 5.629 1.00 91.62 186 VAL A CA 1
ATOM 1444 C C . VAL A 1 186 ? -4.895 -7.349 6.292 1.00 91.62 186 VAL A C 1
ATOM 1446 O O . VAL A 1 186 ? -3.883 -8.021 6.504 1.00 91.62 186 VAL A O 1
ATOM 1449 N N . ARG A 1 187 ? -6.116 -7.809 6.589 1.00 88.88 187 ARG A N 1
ATOM 1450 C CA . ARG A 1 187 ? -6.388 -9.214 6.905 1.00 88.88 187 ARG A CA 1
ATOM 1451 C C . ARG A 1 187 ? -7.724 -9.651 6.315 1.00 88.88 187 ARG A C 1
ATOM 1453 O O . ARG A 1 187 ? -8.798 -9.292 6.797 1.00 88.88 187 ARG A O 1
ATOM 1460 N N . GLY A 1 188 ? -7.665 -10.495 5.289 1.00 87.56 188 GLY A N 1
ATOM 1461 C CA . GLY A 1 188 ? -8.866 -10.916 4.573 1.00 87.56 188 GLY A CA 1
ATOM 1462 C C . GLY A 1 188 ? -9.504 -9.725 3.857 1.00 87.56 188 GLY A C 1
ATOM 1463 O O . GLY A 1 188 ? -8.885 -9.135 2.988 1.00 87.56 188 GLY A O 1
ATOM 1464 N N . ALA A 1 189 ? -10.738 -9.374 4.217 1.00 88.19 189 ALA A N 1
ATOM 1465 C CA . ALA A 1 189 ? -11.461 -8.252 3.606 1.00 88.19 189 ALA A CA 1
ATOM 1466 C C . ALA A 1 189 ? -11.535 -7.007 4.513 1.00 88.19 189 ALA A C 1
ATOM 1468 O O . ALA A 1 189 ? -12.355 -6.114 4.281 1.00 88.19 189 ALA A O 1
ATOM 1469 N N . ASP A 1 190 ? -10.713 -6.968 5.563 1.00 92.88 190 ASP A N 1
ATOM 1470 C CA . ASP A 1 190 ? -10.695 -5.897 6.551 1.00 92.88 190 ASP A CA 1
ATOM 1471 C C . ASP A 1 190 ? -9.339 -5.179 6.539 1.00 92.88 190 ASP A C 1
ATOM 1473 O O . ASP A 1 190 ? -8.283 -5.809 6.451 1.00 92.88 190 ASP A O 1
ATOM 1477 N N . ILE A 1 191 ? -9.383 -3.851 6.653 1.00 94.50 191 ILE A N 1
ATOM 1478 C CA . ILE A 1 191 ? -8.220 -3.016 6.956 1.00 94.50 191 ILE A CA 1
ATOM 1479 C C . ILE A 1 191 ? -8.184 -2.837 8.471 1.00 94.50 191 ILE A C 1
ATOM 1481 O O . ILE A 1 191 ? -9.170 -2.418 9.081 1.00 94.50 191 ILE A O 1
ATOM 1485 N N . HIS A 1 192 ? -7.052 -3.132 9.090 1.00 94.56 192 HIS A N 1
ATOM 1486 C CA . HIS A 1 192 ? -6.821 -2.953 10.515 1.00 94.56 192 HIS A CA 1
ATOM 1487 C C . HIS A 1 192 ? -5.930 -1.738 10.749 1.00 94.56 192 HIS A C 1
ATOM 1489 O O . HIS A 1 192 ? -4.934 -1.566 10.061 1.00 94.56 192 HIS A O 1
ATOM 1495 N N . LEU A 1 193 ? -6.272 -0.906 11.731 1.00 93.69 193 LEU A N 1
ATOM 1496 C CA . LEU A 1 193 ? -5.562 0.332 12.055 1.00 93.69 193 LEU A CA 1
ATOM 1497 C C . LEU A 1 193 ? -5.199 0.359 13.540 1.00 93.69 193 LEU A C 1
ATOM 1499 O O . LEU A 1 193 ? -6.063 0.143 14.394 1.00 93.69 193 LEU A O 1
ATOM 1503 N N . LEU A 1 194 ? -3.949 0.687 13.866 1.00 92.81 194 LEU A N 1
ATOM 1504 C CA . LEU A 1 194 ? -3.548 1.017 15.233 1.00 92.81 194 LEU A CA 1
ATOM 1505 C C . LEU A 1 194 ? -4.104 2.404 15.575 1.00 92.81 194 LEU A C 1
ATOM 1507 O O . LEU A 1 194 ? -3.523 3.424 15.221 1.00 92.81 194 LEU A O 1
ATOM 1511 N N . ALA A 1 195 ? -5.257 2.450 16.248 1.00 88.38 195 ALA A N 1
ATOM 1512 C CA . ALA A 1 195 ? -6.055 3.670 16.402 1.00 88.38 195 ALA A CA 1
ATOM 1513 C C . ALA A 1 195 ? -5.292 4.890 16.972 1.00 88.38 195 ALA A C 1
ATOM 1515 O O . ALA A 1 195 ? -5.583 6.007 16.544 1.00 88.38 195 ALA A O 1
ATOM 1516 N N . PRO A 1 196 ? -4.300 4.738 17.874 1.00 89.12 196 PRO A N 1
ATOM 1517 C CA . PRO A 1 196 ? -3.512 5.875 18.353 1.00 89.12 196 PRO A CA 1
ATOM 1518 C C . PRO A 1 196 ? -2.671 6.605 17.297 1.00 89.12 196 PRO A C 1
ATOM 1520 O O . PRO A 1 196 ? -2.143 7.663 17.616 1.00 89.12 196 PRO A O 1
ATOM 1523 N N . VAL A 1 197 ? -2.537 6.092 16.068 1.00 87.75 197 VAL A N 1
ATOM 1524 C CA . VAL A 1 197 ? -1.796 6.778 14.991 1.00 87.75 197 VAL A CA 1
ATOM 1525 C C . VAL A 1 197 ? -2.525 8.021 14.467 1.00 87.75 197 VAL A C 1
ATOM 1527 O O . VAL A 1 197 ? -1.907 8.929 13.923 1.00 87.75 197 VAL A O 1
ATOM 1530 N N . LEU A 1 198 ? -3.846 8.091 14.643 1.00 86.00 198 LEU A N 1
ATOM 1531 C CA . LEU A 1 198 ? -4.682 9.120 14.024 1.00 86.00 198 LEU A CA 1
ATOM 1532 C C . LEU A 1 198 ? -4.313 10.557 14.431 1.00 86.00 198 LEU A C 1
ATOM 1534 O O . LEU A 1 198 ? -4.115 11.362 13.522 1.00 86.00 198 LEU A O 1
ATOM 1538 N N . PRO A 1 199 ? -4.153 10.894 15.729 1.00 86.88 199 PRO A N 1
ATOM 1539 C CA . PRO A 1 199 ? -3.766 12.248 16.119 1.00 86.88 199 PRO A CA 1
ATOM 1540 C C . PRO A 1 199 ? -2.402 12.652 15.549 1.00 86.88 199 PRO A C 1
ATOM 1542 O O . PRO A 1 199 ? -2.223 13.801 15.169 1.00 86.88 199 PRO A O 1
ATOM 1545 N N . VAL A 1 200 ? -1.468 11.700 15.417 1.00 85.94 200 VAL A N 1
ATOM 1546 C CA . VAL A 1 200 ? -0.143 11.953 14.829 1.00 85.94 200 VAL A CA 1
ATOM 1547 C C . VAL A 1 200 ? -0.277 12.326 13.354 1.00 85.94 200 VAL A C 1
ATOM 1549 O O . VAL A 1 200 ? 0.287 13.326 12.921 1.00 85.94 200 VAL A O 1
ATOM 1552 N N . LEU A 1 201 ? -1.074 11.579 12.582 1.00 86.38 201 LEU A N 1
ATOM 1553 C CA . LEU A 1 201 ? -1.310 11.905 11.171 1.00 86.38 201 LEU A CA 1
ATOM 1554 C C . LEU A 1 201 ? -1.994 13.272 11.000 1.00 86.38 201 LEU A C 1
ATOM 1556 O O . LEU A 1 201 ? -1.667 13.993 10.061 1.00 86.38 201 LEU A O 1
ATOM 1560 N N . GLU A 1 202 ? -2.920 13.638 11.890 1.00 85.69 202 GLU A N 1
ATOM 1561 C CA . GLU A 1 202 ? -3.611 14.936 11.858 1.00 85.69 202 GLU A CA 1
ATOM 1562 C C . GLU A 1 202 ? -2.683 16.110 12.200 1.00 85.69 202 GLU A C 1
ATOM 1564 O O . GLU A 1 202 ? -2.716 17.133 11.515 1.00 85.69 202 GLU A O 1
ATOM 1569 N N . GLU A 1 203 ? -1.838 15.968 13.225 1.00 84.88 203 GLU A N 1
ATOM 1570 C CA . GLU A 1 203 ? -0.831 16.972 13.593 1.00 84.88 203 GLU A CA 1
ATOM 1571 C C . GLU A 1 203 ? 0.157 17.205 12.445 1.00 84.88 203 GLU A C 1
ATOM 1573 O O . GLU A 1 203 ? 0.392 18.343 12.041 1.00 84.88 203 GLU A O 1
ATOM 1578 N N . TRP A 1 204 ? 0.654 16.128 11.835 1.00 80.81 204 TRP A N 1
ATOM 1579 C CA . TRP A 1 204 ? 1.564 16.208 10.693 1.00 80.81 204 TRP A CA 1
ATOM 1580 C C . TRP A 1 204 ? 0.929 16.850 9.470 1.00 80.81 204 TRP A C 1
ATOM 1582 O O . TRP A 1 204 ? 1.559 17.643 8.773 1.00 80.81 204 TRP A O 1
ATOM 1592 N N . GLU A 1 205 ? -0.329 16.519 9.197 1.00 80.12 205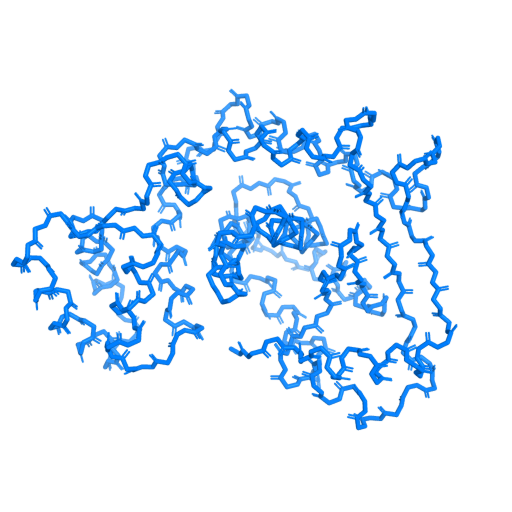 GLU A N 1
ATOM 1593 C CA . GLU A 1 205 ? -1.066 17.126 8.100 1.00 80.12 205 GLU A CA 1
ATOM 1594 C C . GLU A 1 205 ? -1.304 18.628 8.323 1.00 80.12 205 GLU A C 1
ATOM 1596 O O . GLU A 1 205 ? -1.305 19.393 7.357 1.00 80.12 205 GLU A O 1
ATOM 1601 N N . ALA A 1 206 ? -1.443 19.068 9.577 1.00 80.31 206 ALA A N 1
ATOM 1602 C CA . ALA A 1 206 ? -1.553 20.481 9.933 1.00 80.31 206 ALA A CA 1
ATOM 1603 C C . ALA A 1 206 ? -0.208 21.231 9.862 1.00 80.31 206 ALA A C 1
ATOM 1605 O O . ALA A 1 206 ? -0.187 22.403 9.476 1.00 80.31 206 ALA A O 1
ATOM 1606 N N . ASP A 1 207 ? 0.898 20.562 10.196 1.00 72.56 207 ASP A N 1
ATOM 1607 C CA . ASP A 1 207 ? 2.246 21.145 10.244 1.00 72.56 207 ASP A CA 1
ATOM 1608 C C . ASP A 1 207 ? 2.994 21.105 8.896 1.00 72.56 207 ASP A C 1
ATOM 1610 O O . ASP A 1 207 ? 3.996 21.805 8.706 1.00 72.56 207 ASP A O 1
ATOM 1614 N N . ALA A 1 208 ? 2.516 20.328 7.920 1.00 61.22 208 ALA A N 1
ATOM 1615 C CA . ALA A 1 208 ? 3.181 20.155 6.633 1.00 61.22 208 ALA A CA 1
ATOM 1616 C C . ALA A 1 208 ? 3.119 21.414 5.743 1.00 61.22 208 ALA A C 1
ATOM 1618 O O . ALA A 1 208 ? 2.247 21.585 4.892 1.00 61.22 208 ALA A O 1
ATOM 1619 N N . VAL A 1 209 ? 4.148 22.260 5.854 1.00 54.66 209 VAL A N 1
ATOM 1620 C CA . VAL A 1 209 ? 4.467 23.356 4.910 1.00 54.66 209 VAL A CA 1
ATOM 1621 C C . VAL A 1 209 ? 4.813 22.830 3.499 1.00 54.66 209 VAL A C 1
ATOM 1623 O O . VAL A 1 209 ? 4.822 23.591 2.533 1.00 54.66 209 VAL A O 1
ATOM 1626 N N . PHE A 1 210 ? 5.052 21.523 3.357 1.00 51.25 210 PHE A N 1
ATOM 1627 C CA . PHE A 1 210 ? 5.478 20.865 2.124 1.00 51.25 210 PHE A CA 1
ATOM 1628 C C . PHE A 1 210 ? 4.627 19.620 1.860 1.00 51.25 210 PHE A C 1
ATOM 1630 O O . PHE A 1 210 ? 5.063 18.501 2.106 1.00 51.25 210 PHE A O 1
ATOM 1637 N N . ILE A 1 211 ? 3.405 19.793 1.354 1.00 54.91 211 ILE A N 1
ATOM 1638 C CA . ILE A 1 211 ? 2.703 18.672 0.718 1.00 54.91 211 ILE A CA 1
ATOM 1639 C C . ILE A 1 211 ? 3.382 18.445 -0.639 1.00 54.91 211 ILE A C 1
ATOM 1641 O O . ILE A 1 211 ? 2.983 19.019 -1.652 1.00 54.91 211 ILE A O 1
ATOM 1645 N N . GLU A 1 212 ? 4.458 17.659 -0.647 1.00 53.44 212 GLU A N 1
ATOM 1646 C CA . GLU A 1 212 ? 4.974 17.042 -1.867 1.00 53.44 212 GLU A CA 1
ATOM 1647 C C . GLU A 1 212 ? 4.065 15.858 -2.203 1.00 53.44 212 GLU A C 1
ATOM 1649 O O . GLU A 1 212 ? 3.909 14.920 -1.423 1.00 53.44 212 GLU A O 1
ATOM 1654 N N . GLY A 1 213 ? 3.382 15.933 -3.339 1.00 56.78 213 GLY A N 1
ATOM 1655 C CA . GLY A 1 213 ? 2.399 14.928 -3.707 1.00 56.78 213 GLY A CA 1
ATOM 1656 C C . GLY A 1 213 ? 1.426 15.435 -4.751 1.00 56.78 213 GLY A C 1
ATOM 1657 O O . GLY A 1 213 ? 1.324 16.629 -5.037 1.00 56.78 213 GLY A O 1
ATOM 1658 N N . CYS A 1 214 ? 0.725 14.487 -5.351 1.00 54.31 214 CYS A N 1
ATOM 1659 C CA . CYS A 1 214 ? -0.002 14.723 -6.585 1.00 54.31 214 CYS A CA 1
ATOM 1660 C C . CYS A 1 214 ? -1.519 14.865 -6.374 1.00 54.31 214 CYS A C 1
ATOM 1662 O O . CYS A 1 214 ? -2.222 15.303 -7.284 1.00 54.31 214 CYS A O 1
ATOM 1664 N N . ALA A 1 215 ? -2.036 14.516 -5.188 1.00 58.31 215 ALA A N 1
ATOM 1665 C CA . ALA A 1 215 ? -3.473 14.430 -4.931 1.00 58.31 215 ALA A CA 1
ATOM 1666 C C . ALA A 1 215 ? -3.900 15.101 -3.607 1.00 58.31 215 ALA A C 1
ATOM 1668 O O . ALA A 1 215 ? -3.167 15.037 -2.620 1.00 58.31 215 ALA A O 1
ATOM 1669 N N . PRO A 1 216 ? -5.120 15.674 -3.532 1.00 67.75 216 PRO A N 1
ATOM 1670 C CA . PRO A 1 216 ? -5.697 16.265 -2.319 1.00 67.75 216 PRO A CA 1
ATOM 1671 C C . PRO A 1 216 ? -6.220 15.193 -1.340 1.00 67.75 216 PRO A C 1
ATOM 1673 O O . PRO A 1 216 ? -7.289 15.339 -0.750 1.00 67.75 216 PRO A O 1
ATOM 1676 N N . VAL A 1 217 ? -5.512 14.072 -1.212 1.00 77.75 217 VAL A N 1
ATOM 1677 C CA . VAL A 1 217 ? -5.859 12.995 -0.276 1.00 77.75 217 VAL A CA 1
ATOM 1678 C C . VAL A 1 217 ? -5.215 13.311 1.071 1.00 77.75 217 VAL A C 1
ATOM 1680 O O . VAL A 1 217 ? -4.132 13.891 1.096 1.00 77.75 217 VAL A O 1
ATOM 1683 N N . SER A 1 218 ? -5.854 12.963 2.189 1.00 84.81 218 SER A N 1
ATOM 1684 C CA . SER A 1 218 ? -5.232 13.138 3.506 1.00 84.81 218 SER A CA 1
ATOM 1685 C C . SER A 1 218 ? -4.103 12.137 3.763 1.00 84.81 218 SER A C 1
ATOM 1687 O O . SER A 1 218 ? -3.979 11.160 3.023 1.00 84.81 218 SER A O 1
ATOM 1689 N N . LEU A 1 219 ? -3.277 12.326 4.799 1.00 87.19 219 LEU A N 1
ATOM 1690 C CA . LEU A 1 219 ? -2.275 11.307 5.176 1.00 87.19 219 LEU A CA 1
ATOM 1691 C C . LEU A 1 219 ? -2.943 9.975 5.540 1.00 87.19 219 LEU A C 1
ATOM 1693 O O . LEU A 1 219 ? -2.568 8.930 5.014 1.00 87.19 219 LEU A O 1
ATOM 1697 N N . LEU A 1 220 ? -4.011 10.030 6.343 1.00 89.62 220 LEU A N 1
ATOM 1698 C CA . LEU A 1 220 ? -4.849 8.861 6.611 1.00 89.62 220 LEU A CA 1
ATOM 1699 C C . LEU A 1 220 ? -5.439 8.280 5.318 1.00 89.62 220 LEU A C 1
ATOM 1701 O O . LEU A 1 220 ? -5.489 7.068 5.155 1.00 89.62 220 LEU A O 1
ATOM 1705 N N . GLY A 1 221 ? -5.888 9.126 4.390 1.00 90.50 221 GLY A N 1
ATOM 1706 C CA . GLY A 1 221 ? -6.428 8.661 3.118 1.00 90.50 221 GLY A CA 1
ATOM 1707 C C . GLY A 1 221 ? -5.390 7.922 2.275 1.00 90.50 221 GLY A C 1
ATOM 1708 O O . GLY A 1 221 ? -5.713 6.884 1.712 1.00 90.50 221 GLY A O 1
ATOM 1709 N N . ALA A 1 222 ? -4.148 8.410 2.223 1.00 89.62 222 ALA A N 1
ATOM 1710 C CA . ALA A 1 222 ? -3.056 7.747 1.516 1.00 89.62 222 ALA A CA 1
ATOM 1711 C C . ALA A 1 222 ? -2.711 6.391 2.151 1.00 89.62 222 ALA A C 1
ATOM 1713 O O . ALA A 1 222 ? -2.616 5.407 1.424 1.00 89.62 222 ALA A O 1
ATOM 1714 N N . LEU A 1 223 ? -2.645 6.321 3.488 1.00 91.75 223 LEU A N 1
ATOM 1715 C CA . LEU A 1 223 ? -2.480 5.064 4.227 1.00 91.75 223 LEU A CA 1
ATOM 1716 C C . LEU A 1 223 ? -3.597 4.069 3.894 1.00 91.75 223 LEU A C 1
ATOM 1718 O O . LEU A 1 223 ? -3.341 2.923 3.554 1.00 91.75 223 LEU A O 1
ATOM 1722 N N . LEU A 1 224 ? -4.855 4.506 3.932 1.00 93.44 224 LEU A N 1
ATOM 1723 C CA . LEU A 1 224 ? -5.982 3.626 3.622 1.00 93.44 224 LEU A CA 1
ATOM 1724 C C . LEU A 1 224 ? -6.013 3.204 2.145 1.00 93.44 224 LEU A C 1
ATOM 1726 O O . LEU A 1 224 ? -6.470 2.104 1.852 1.00 93.44 224 LEU A O 1
ATOM 1730 N N . ILE A 1 225 ? -5.533 4.040 1.217 1.00 93.44 225 ILE A N 1
ATOM 1731 C CA . ILE A 1 225 ? -5.371 3.666 -0.197 1.00 93.44 225 ILE A CA 1
ATOM 1732 C C . ILE A 1 225 ? -4.258 2.627 -0.366 1.00 93.44 225 ILE A C 1
ATOM 1734 O O . ILE A 1 225 ? -4.427 1.714 -1.176 1.00 93.44 225 ILE A O 1
ATOM 1738 N N . HIS A 1 226 ? -3.155 2.739 0.382 1.00 93.69 226 HIS A N 1
ATOM 1739 C CA . HIS A 1 226 ? -2.095 1.726 0.414 1.00 93.69 226 HIS A CA 1
ATOM 1740 C C . HIS A 1 226 ? -2.680 0.365 0.804 1.00 93.69 226 HIS A C 1
ATOM 1742 O O . HIS A 1 226 ? -2.629 -0.575 0.012 1.00 93.69 226 HIS A O 1
ATOM 1748 N N . GLU A 1 227 ? -3.361 0.292 1.949 1.00 94.31 227 GLU A N 1
ATOM 1749 C CA . GLU A 1 227 ? -3.988 -0.950 2.425 1.00 94.31 227 GLU A CA 1
ATOM 1750 C C . GLU A 1 227 ? -5.070 -1.464 1.460 1.00 94.31 227 GLU A C 1
ATOM 1752 O O . GLU A 1 227 ? -5.163 -2.655 1.172 1.00 94.31 227 GLU A O 1
ATOM 1757 N N . LEU A 1 228 ? -5.883 -0.568 0.890 1.00 94.31 228 LEU A N 1
ATOM 1758 C CA . LEU A 1 228 ? -6.870 -0.937 -0.128 1.00 94.31 228 LEU A CA 1
ATOM 1759 C C . LEU A 1 228 ? -6.206 -1.562 -1.363 1.00 94.31 228 LEU A C 1
ATOM 1761 O O . LEU A 1 228 ? -6.754 -2.487 -1.961 1.00 94.31 228 LEU A O 1
ATOM 1765 N N . THR A 1 229 ? -5.038 -1.057 -1.747 1.00 94.31 229 THR A N 1
ATOM 1766 C CA . THR A 1 229 ? -4.279 -1.555 -2.895 1.00 94.31 229 THR A CA 1
ATOM 1767 C C . THR A 1 229 ? -3.717 -2.940 -2.616 1.00 94.31 229 THR A C 1
ATOM 1769 O O . THR A 1 229 ? -3.893 -3.833 -3.445 1.00 94.31 229 THR A O 1
ATOM 1772 N N . GLU A 1 230 ? -3.121 -3.154 -1.441 1.00 93.19 230 GLU A N 1
ATOM 1773 C CA . GLU A 1 230 ? -2.677 -4.485 -1.016 1.00 93.19 230 GLU A CA 1
ATOM 1774 C C . GLU A 1 230 ? -3.835 -5.482 -1.002 1.00 93.19 230 GLU A C 1
ATOM 1776 O O . GLU A 1 230 ? -3.707 -6.569 -1.560 1.00 93.19 230 GLU A O 1
ATOM 1781 N N . MET A 1 231 ? -4.993 -5.087 -0.468 1.00 91.94 231 MET A N 1
ATOM 1782 C CA . MET A 1 231 ? -6.194 -5.925 -0.445 1.00 91.94 231 MET A CA 1
ATOM 1783 C C . MET A 1 231 ? -6.637 -6.334 -1.856 1.00 91.94 231 MET A C 1
ATOM 1785 O O . MET A 1 231 ? -6.883 -7.512 -2.111 1.00 91.94 231 MET A O 1
ATOM 1789 N N . VAL A 1 232 ? -6.716 -5.385 -2.796 1.00 91.62 232 VAL A N 1
ATOM 1790 C CA . VAL A 1 232 ? -7.092 -5.672 -4.194 1.00 91.62 232 VAL A CA 1
ATOM 1791 C C . VAL A 1 232 ? -6.086 -6.619 -4.859 1.00 91.62 232 VAL A C 1
ATOM 1793 O O . VAL A 1 232 ? -6.475 -7.513 -5.616 1.00 91.62 232 VAL A O 1
ATOM 1796 N N . LEU A 1 233 ? -4.794 -6.454 -4.576 1.00 91.62 233 LEU A N 1
ATOM 1797 C CA . LEU A 1 233 ? -3.742 -7.309 -5.124 1.00 91.62 233 LEU A CA 1
ATOM 1798 C C . LEU A 1 233 ? -3.767 -8.710 -4.496 1.00 91.62 233 LEU A C 1
ATOM 1800 O O . LEU A 1 233 ? -3.660 -9.694 -5.232 1.00 91.62 233 LEU A O 1
ATOM 1804 N N . GLU A 1 234 ? -3.994 -8.830 -3.188 1.00 87.69 234 GLU A N 1
ATOM 1805 C CA . GLU A 1 234 ? -4.128 -10.113 -2.485 1.00 87.69 234 GLU A CA 1
ATOM 1806 C C . GLU A 1 234 ? -5.348 -10.906 -2.988 1.00 87.69 234 GLU A C 1
ATOM 1808 O O . GLU A 1 234 ? -5.256 -12.113 -3.235 1.00 87.69 234 GLU A O 1
ATOM 1813 N N . GLU A 1 235 ? -6.476 -10.231 -3.240 1.00 86.56 235 GLU A N 1
ATOM 1814 C CA . GLU A 1 235 ? -7.692 -10.838 -3.802 1.00 86.56 235 GLU A CA 1
ATOM 1815 C C . GLU A 1 235 ? -7.440 -11.494 -5.173 1.00 86.56 235 GLU A C 1
ATOM 1817 O O . GLU A 1 235 ? -8.051 -12.523 -5.488 1.00 86.56 235 GLU A O 1
ATOM 1822 N N . SER A 1 236 ? -6.508 -10.956 -5.970 1.00 83.31 236 SER A N 1
ATOM 1823 C CA . SER A 1 236 ? -6.138 -11.533 -7.269 1.00 83.31 236 SER A CA 1
ATOM 1824 C C . SER A 1 236 ? -5.404 -12.875 -7.149 1.00 83.31 236 SER A C 1
ATOM 1826 O O . SER A 1 236 ? -5.449 -13.677 -8.082 1.00 83.31 236 SER A O 1
ATOM 1828 N N . LYS A 1 237 ? -4.751 -13.145 -6.005 1.00 79.94 237 LYS A N 1
ATOM 1829 C CA . LYS A 1 237 ? -3.897 -14.324 -5.736 1.00 79.94 237 LYS A CA 1
ATOM 1830 C C . LYS A 1 237 ? -2.766 -14.549 -6.746 1.00 79.94 237 LYS A C 1
ATOM 1832 O O . LYS A 1 237 ? -2.230 -15.655 -6.825 1.00 79.94 237 LYS A O 1
ATOM 1837 N N . ILE A 1 238 ? -2.441 -13.531 -7.535 1.00 80.56 238 ILE A N 1
ATOM 1838 C CA . ILE A 1 238 ? -1.339 -13.564 -8.500 1.00 80.56 238 ILE A CA 1
ATOM 1839 C C . ILE A 1 238 ? -0.038 -13.175 -7.801 1.00 80.56 238 ILE A C 1
ATOM 1841 O O . ILE A 1 238 ? 0.994 -13.783 -8.067 1.00 80.56 238 ILE A O 1
ATOM 1845 N N . TRP A 1 239 ? -0.123 -12.197 -6.900 1.00 81.69 239 TRP A N 1
ATOM 1846 C CA . TRP A 1 239 ? 1.025 -11.541 -6.294 1.00 81.69 239 TRP A CA 1
ATOM 1847 C C . TRP A 1 239 ? 1.396 -12.161 -4.953 1.00 81.69 239 TRP A C 1
ATOM 1849 O O . TRP A 1 239 ? 0.526 -12.518 -4.150 1.00 81.69 239 TRP A O 1
ATOM 1859 N N . ASP A 1 240 ? 2.696 -12.261 -4.699 1.00 86.56 240 ASP A N 1
ATOM 1860 C CA . ASP A 1 240 ? 3.198 -12.436 -3.348 1.00 86.56 240 ASP A CA 1
ATOM 1861 C C . ASP A 1 240 ? 3.031 -11.144 -2.528 1.00 86.56 240 ASP A C 1
ATOM 1863 O O . ASP A 1 240 ? 2.710 -10.068 -3.041 1.00 86.56 240 ASP A O 1
ATOM 1867 N N . PHE A 1 241 ? 3.212 -11.260 -1.212 1.00 84.31 241 PHE A N 1
ATOM 1868 C CA . PHE A 1 241 ? 3.037 -10.121 -0.315 1.00 84.31 241 PHE A CA 1
ATOM 1869 C C . PHE A 1 241 ? 3.993 -8.965 -0.652 1.00 84.31 241 PHE A C 1
ATOM 1871 O O . PHE A 1 241 ? 3.599 -7.804 -0.603 1.00 84.31 241 PHE A O 1
ATOM 1878 N N . LEU A 1 242 ? 5.257 -9.266 -0.968 1.00 88.19 242 LEU A N 1
ATOM 1879 C CA . LEU A 1 242 ? 6.269 -8.238 -1.200 1.00 88.19 242 LEU A CA 1
ATOM 1880 C C . LEU A 1 242 ? 5.976 -7.476 -2.496 1.00 88.19 242 LEU A C 1
ATOM 1882 O O . LEU A 1 242 ? 6.098 -6.257 -2.526 1.00 88.19 242 LEU A O 1
ATOM 1886 N N . GLU A 1 243 ? 5.557 -8.176 -3.544 1.00 91.44 243 GLU A N 1
ATOM 1887 C CA . GLU A 1 243 ? 5.101 -7.596 -4.805 1.00 91.44 243 GLU A CA 1
ATOM 1888 C C . GLU A 1 243 ? 3.909 -6.662 -4.585 1.00 91.44 243 GLU A C 1
ATOM 1890 O O . GLU A 1 243 ? 3.938 -5.513 -5.033 1.00 91.44 243 GLU A O 1
ATOM 1895 N N . ALA A 1 244 ? 2.891 -7.123 -3.848 1.00 92.00 244 ALA A N 1
ATOM 1896 C CA . ALA A 1 244 ? 1.717 -6.316 -3.532 1.00 92.00 244 ALA A CA 1
ATOM 1897 C C . ALA A 1 244 ? 2.089 -5.056 -2.736 1.00 92.00 244 ALA A C 1
ATOM 1899 O O . ALA A 1 244 ? 1.679 -3.952 -3.100 1.00 92.00 244 ALA A O 1
ATOM 1900 N N . HIS A 1 245 ? 2.936 -5.216 -1.716 1.00 91.31 245 HIS A N 1
ATOM 1901 C CA . HIS A 1 245 ? 3.439 -4.124 -0.888 1.00 91.31 245 HIS A CA 1
ATOM 1902 C C . HIS A 1 245 ? 4.226 -3.098 -1.708 1.00 91.31 245 HIS A C 1
ATOM 1904 O O . HIS A 1 245 ? 4.029 -1.896 -1.564 1.00 91.31 245 HIS A O 1
ATOM 1910 N N . ILE A 1 246 ? 5.081 -3.549 -2.631 1.00 92.31 246 ILE A N 1
ATOM 1911 C CA . ILE A 1 246 ? 5.869 -2.659 -3.493 1.00 92.31 246 ILE A CA 1
ATOM 1912 C C . ILE A 1 246 ? 4.967 -1.841 -4.422 1.00 92.31 246 ILE A C 1
ATOM 1914 O O . ILE A 1 246 ? 5.193 -0.641 -4.597 1.00 92.31 246 ILE A O 1
ATOM 1918 N N . ILE A 1 247 ? 3.929 -2.449 -4.999 1.00 93.69 247 ILE A N 1
ATOM 1919 C CA . ILE A 1 247 ? 2.959 -1.728 -5.837 1.00 93.69 247 ILE A CA 1
ATOM 1920 C C . ILE A 1 247 ? 2.177 -0.710 -4.992 1.00 93.69 247 ILE A C 1
ATOM 1922 O O . ILE A 1 247 ? 2.030 0.441 -5.409 1.00 93.69 247 ILE A O 1
ATOM 1926 N N . ALA A 1 248 ? 1.727 -1.099 -3.797 1.00 93.25 248 ALA A N 1
ATOM 1927 C CA . ALA A 1 248 ? 1.003 -0.222 -2.881 1.00 93.25 248 ALA A CA 1
ATOM 1928 C C . ALA A 1 248 ? 1.861 0.971 -2.421 1.00 93.25 248 ALA A C 1
ATOM 1930 O O . ALA A 1 248 ? 1.443 2.117 -2.600 1.00 93.25 248 ALA A O 1
ATOM 1931 N N . CYS A 1 249 ? 3.107 0.737 -1.993 1.00 91.25 249 CYS A N 1
ATOM 1932 C CA . CYS A 1 249 ? 4.055 1.799 -1.642 1.00 91.25 249 CYS A CA 1
ATOM 1933 C C . CYS A 1 249 ? 4.371 2.711 -2.835 1.00 91.25 249 CYS A C 1
ATOM 1935 O O . CYS A 1 249 ? 4.584 3.910 -2.670 1.00 91.25 249 CYS A O 1
ATOM 1937 N N . THR A 1 250 ? 4.411 2.168 -4.055 1.00 92.06 250 THR A N 1
ATOM 1938 C CA . THR A 1 250 ? 4.634 2.976 -5.264 1.00 92.06 250 THR A CA 1
ATOM 1939 C C . THR A 1 250 ? 3.486 3.961 -5.471 1.00 92.06 250 THR A C 1
ATOM 1941 O O . THR A 1 250 ? 3.728 5.148 -5.704 1.00 92.06 250 THR A O 1
ATOM 1944 N N . LEU A 1 251 ? 2.239 3.500 -5.341 1.00 90.69 251 LEU A N 1
ATOM 1945 C CA . LEU A 1 251 ? 1.060 4.364 -5.402 1.00 90.69 251 LEU A CA 1
ATOM 1946 C C . LEU A 1 251 ? 1.041 5.381 -4.251 1.00 90.69 251 LEU A C 1
ATOM 1948 O O . LEU A 1 251 ? 0.802 6.566 -4.483 1.00 90.69 251 LEU A O 1
ATOM 1952 N N . GLU A 1 252 ? 1.327 4.942 -3.028 1.00 88.88 252 GLU A N 1
ATOM 1953 C CA . GLU A 1 252 ? 1.418 5.801 -1.845 1.00 88.88 252 GLU A CA 1
ATOM 1954 C C . GLU A 1 252 ? 2.411 6.952 -2.062 1.00 88.88 252 GLU A C 1
ATOM 1956 O O . GLU A 1 252 ? 2.067 8.120 -1.860 1.00 88.88 252 GLU A O 1
ATOM 1961 N N . ARG A 1 253 ? 3.613 6.654 -2.567 1.00 86.81 253 ARG A N 1
ATOM 1962 C CA . ARG A 1 253 ? 4.634 7.671 -2.857 1.00 86.81 253 ARG A CA 1
ATOM 1963 C C . ARG A 1 253 ? 4.234 8.606 -3.990 1.00 86.81 253 ARG A C 1
ATOM 1965 O O . ARG A 1 253 ? 4.573 9.786 -3.945 1.00 86.81 253 ARG A O 1
ATOM 1972 N N . CYS A 1 254 ? 3.453 8.143 -4.964 1.00 85.38 254 CYS A N 1
ATOM 1973 C CA . CYS A 1 254 ? 2.856 9.044 -5.955 1.00 85.38 254 CYS A CA 1
ATOM 1974 C C . CYS A 1 254 ? 1.865 10.032 -5.310 1.00 85.38 254 CYS A C 1
ATOM 1976 O O . CYS A 1 254 ? 1.748 11.177 -5.752 1.00 85.38 254 CYS A O 1
ATOM 1978 N N . LEU A 1 255 ? 1.156 9.613 -4.258 1.00 82.25 255 LEU A N 1
ATOM 1979 C CA . LEU A 1 255 ? 0.158 10.426 -3.562 1.00 82.25 255 LEU A CA 1
ATOM 1980 C C . LEU A 1 255 ? 0.776 11.416 -2.565 1.00 82.25 255 LEU A C 1
ATOM 1982 O O . LEU A 1 255 ? 0.356 12.575 -2.548 1.00 82.25 255 LEU A O 1
ATOM 1986 N N . LYS A 1 256 ? 1.737 10.972 -1.743 1.00 80.25 256 LYS A N 1
ATOM 1987 C CA . LYS A 1 256 ? 2.271 11.712 -0.578 1.00 80.25 256 LYS A CA 1
ATOM 1988 C C . LYS A 1 256 ? 3.802 11.737 -0.461 1.00 80.25 256 LYS A C 1
ATOM 1990 O O . LYS A 1 256 ? 4.326 12.141 0.579 1.00 80.25 256 LYS A O 1
ATOM 1995 N N . GLY A 1 257 ? 4.532 11.305 -1.489 1.00 79.62 257 GLY A N 1
ATOM 1996 C CA . GLY A 1 257 ? 5.994 11.236 -1.440 1.00 79.62 257 GLY A CA 1
ATOM 1997 C C . GLY A 1 257 ? 6.478 10.358 -0.283 1.00 79.62 257 GLY A C 1
ATOM 1998 O O . GLY A 1 257 ? 5.894 9.317 0.000 1.00 79.62 257 GLY A O 1
ATOM 1999 N N . HIS A 1 258 ? 7.524 10.794 0.420 1.00 75.31 258 HIS A N 1
ATOM 2000 C CA . HIS A 1 258 ? 8.070 10.069 1.577 1.00 75.31 258 HIS A CA 1
ATOM 2001 C C . HIS A 1 258 ? 7.364 10.381 2.905 1.00 75.31 258 HIS A C 1
ATOM 2003 O O . HIS A 1 258 ? 7.773 9.867 3.944 1.00 75.31 258 HIS A O 1
ATOM 2009 N N . MET A 1 259 ? 6.330 11.230 2.906 1.00 76.75 259 MET A N 1
ATOM 2010 C CA . MET A 1 259 ? 5.747 11.733 4.152 1.00 76.75 259 MET A CA 1
ATOM 2011 C C . MET A 1 259 ? 5.126 10.639 5.015 1.00 76.75 259 MET A C 1
ATOM 2013 O O . MET A 1 259 ? 5.265 10.691 6.233 1.00 76.75 259 MET A O 1
ATOM 2017 N N . LEU A 1 260 ? 4.431 9.670 4.411 1.00 75.88 260 LEU A N 1
ATOM 2018 C CA . LEU A 1 260 ? 3.750 8.648 5.199 1.00 75.88 260 LEU A CA 1
ATOM 2019 C C . LEU A 1 260 ? 4.760 7.724 5.884 1.00 75.88 260 LEU A C 1
ATOM 2021 O O . LEU A 1 260 ? 4.636 7.493 7.078 1.00 75.88 260 LEU A O 1
ATOM 2025 N N . HIS A 1 261 ? 5.807 7.297 5.177 1.00 74.88 261 HIS A N 1
ATOM 2026 C CA . HIS A 1 261 ? 6.905 6.529 5.769 1.00 74.88 261 HIS A CA 1
ATOM 2027 C C . HIS A 1 261 ? 7.521 7.229 6.990 1.00 74.88 261 HIS A C 1
ATOM 2029 O O . HIS A 1 261 ? 7.678 6.605 8.034 1.00 74.88 261 HIS A O 1
ATOM 2035 N N . VAL A 1 262 ? 7.808 8.531 6.885 1.00 75.62 262 VAL A N 1
ATOM 2036 C CA . VAL A 1 262 ? 8.359 9.317 8.004 1.00 75.62 262 VAL A CA 1
ATOM 2037 C C . VAL A 1 262 ? 7.356 9.431 9.156 1.00 75.62 262 VAL A C 1
ATOM 2039 O O . VAL A 1 262 ? 7.722 9.250 10.310 1.00 75.62 262 VAL A O 1
ATOM 2042 N N . ALA A 1 263 ? 6.074 9.672 8.867 1.00 75.19 263 ALA A N 1
ATOM 2043 C CA . ALA A 1 263 ? 5.047 9.755 9.908 1.00 75.19 263 ALA A CA 1
ATOM 2044 C C . ALA A 1 263 ? 4.882 8.428 10.671 1.00 75.19 263 ALA A C 1
ATOM 2046 O O . ALA A 1 263 ? 4.614 8.409 11.871 1.00 75.19 263 ALA A O 1
ATOM 2047 N N . VAL A 1 264 ? 5.043 7.310 9.967 1.00 75.44 264 VAL A N 1
ATOM 2048 C CA . VAL A 1 264 ? 4.983 5.965 10.535 1.00 75.44 264 VAL A CA 1
ATOM 2049 C C . VAL A 1 264 ? 6.241 5.646 11.352 1.00 75.44 264 VAL A C 1
ATOM 2051 O O . VAL A 1 264 ? 6.125 5.046 12.418 1.00 75.44 264 VAL A O 1
ATOM 2054 N N . GLU A 1 265 ? 7.419 6.080 10.897 1.00 77.81 265 GLU A N 1
ATOM 2055 C CA . GLU A 1 265 ? 8.669 6.049 11.671 1.00 77.81 265 GLU A CA 1
ATOM 2056 C C . GLU A 1 265 ? 8.517 6.794 13.001 1.00 77.81 265 GLU A C 1
ATOM 2058 O O . GLU A 1 265 ? 8.741 6.218 14.068 1.00 77.81 265 GLU A O 1
ATOM 2063 N N . ASP A 1 266 ? 8.061 8.042 12.938 1.00 78.56 266 ASP A N 1
ATOM 2064 C CA . ASP A 1 266 ? 7.939 8.919 14.102 1.00 78.56 266 ASP A CA 1
ATOM 2065 C C . ASP A 1 266 ? 6.826 8.486 15.064 1.00 78.56 266 ASP A C 1
ATOM 2067 O O . ASP A 1 266 ? 6.900 8.770 16.255 1.00 78.56 266 ASP A O 1
ATOM 2071 N N . PHE A 1 267 ? 5.817 7.740 14.600 1.00 83.94 267 PHE A N 1
ATOM 2072 C CA . PHE A 1 267 ? 4.814 7.148 15.489 1.00 83.94 267 PHE A CA 1
ATOM 2073 C C . PHE A 1 267 ? 5.422 6.154 16.495 1.00 83.94 267 PHE A C 1
ATOM 2075 O O . PHE A 1 267 ? 4.903 6.001 17.605 1.00 83.94 267 PHE A O 1
ATOM 2082 N N . PHE A 1 268 ? 6.491 5.449 16.114 1.00 80.88 268 PHE A N 1
ATOM 2083 C CA . PHE A 1 268 ? 7.092 4.389 16.926 1.00 80.88 268 PHE A CA 1
ATOM 2084 C C . PHE A 1 268 ? 8.358 4.807 17.696 1.00 80.88 268 PHE A C 1
ATOM 2086 O O . PHE A 1 268 ? 8.853 3.998 18.492 1.00 80.88 268 PHE A O 1
ATOM 2093 N N . LEU A 1 269 ? 8.873 6.023 17.479 1.00 70.50 269 LEU A N 1
ATOM 2094 C CA . LEU A 1 269 ? 10.086 6.573 18.109 1.00 70.50 269 LEU A CA 1
ATOM 2095 C C . LEU A 1 269 ? 9.771 7.514 19.282 1.00 70.50 269 LEU A C 1
ATOM 2097 O O . LEU A 1 269 ? 10.541 7.456 20.274 1.00 70.50 269 LEU A O 1
#